Protein AF-A0A0B8PHN2-F1 (afdb_monomer_lite)

Radius of gyration: 17.84 Å; chains: 1; bounding box: 40×44×43 Å

Foldseek 3Di:
DVLLVVLLVLLLVLLQLLLLLCLVCQLPAPLLLQQLLLQQCCVDDVQLSVLSNQLSSLLSVLRNQFGSLLSLLLLLVQLLCVLCPDPLHDPVLVCVLVVLLVVLLVVVQVCVVVVVHGGHNVSSVSNNVSSVSNSVSVVPDDADPDTPVVSLVSLVVCVVVVNPSSSSSSVSSNSSVVSLSVCVVVVHPCNSVSSLSSSVSSSVSLVPDPSNPDNDPSSVVSSVVSSVSSVVSSVVSVVVVVVVD

Sequence (245 aa):
MVFSAIQFFVTTLLAIVCAQSIEVTQGNVPVLALAIPALWIYSRSRASGIFLLAGLCLYGFTLPYQATALSVSMWILFPLLMVAFSRRSNASVRLCVFGFFLFMQSGIIYSQYVGVLQGEAVYTMLQIVSIAMIWLAAVSWKTSSKHGWWALFLTIPLFAADMAHAALISLTIVAIMASLEHMVQARSKWLKLQCWTLPTAAFASLVALPSGGKVQSIVLLVWLLILASIWMTDYILRVNEEIGE

Structure (mmCIF, N/CA/C/O backbone):
data_AF-A0A0B8PHN2-F1
#
_entry.id   AF-A0A0B8PHN2-F1
#
loop_
_atom_site.group_PDB
_atom_site.id
_atom_site.type_symbol
_atom_site.label_atom_id
_atom_site.label_alt_id
_atom_site.label_comp_id
_atom_site.label_asym_id
_atom_site.label_entity_id
_atom_site.label_seq_id
_atom_site.pdbx_PDB_ins_code
_atom_site.Cartn_x
_atom_site.Cartn_y
_atom_site.Cartn_z
_atom_site.occupancy
_atom_site.B_iso_or_equiv
_atom_site.auth_seq_id
_atom_site.auth_comp_id
_atom_site.auth_asym_id
_atom_site.auth_atom_id
_atom_site.pdbx_PDB_model_num
ATOM 1 N N . MET A 1 1 ? -1.781 -13.059 -23.660 1.00 69.50 1 MET A N 1
ATOM 2 C CA . MET A 1 1 ? -2.299 -11.700 -23.361 1.00 69.50 1 MET A CA 1
ATOM 3 C C . MET A 1 1 ? -3.640 -11.739 -22.630 1.00 69.50 1 MET A C 1
ATOM 5 O O . MET A 1 1 ? -3.729 -11.114 -21.585 1.00 69.50 1 MET A O 1
ATOM 9 N N . VAL A 1 2 ? -4.632 -12.511 -23.101 1.00 82.19 2 VAL A N 1
ATOM 10 C CA . VAL A 1 2 ? -5.954 -12.655 -22.444 1.00 82.19 2 VAL A CA 1
ATOM 11 C C . VAL A 1 2 ? -5.846 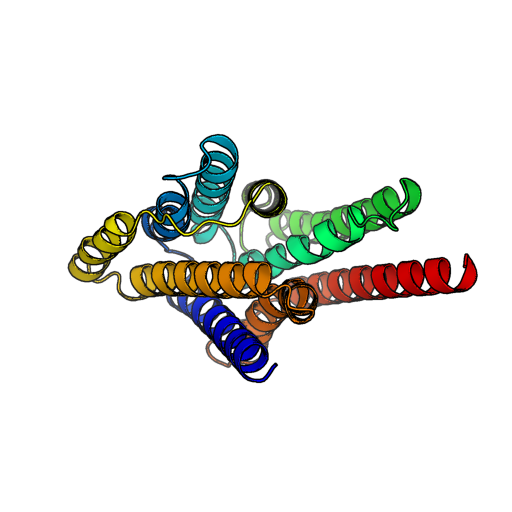-13.094 -20.977 1.00 82.19 2 VAL A C 1
ATOM 13 O O . VAL A 1 2 ? -6.435 -12.466 -20.108 1.00 82.19 2 VAL A O 1
ATOM 16 N N . PHE A 1 3 ? -5.020 -14.101 -20.676 1.00 84.38 3 PHE A N 1
ATOM 17 C CA . PHE A 1 3 ? -4.845 -14.592 -19.304 1.00 84.38 3 PHE A CA 1
ATOM 18 C C . PHE A 1 3 ? -4.342 -13.514 -18.326 1.00 84.38 3 PHE A C 1
ATOM 20 O O . PHE A 1 3 ? -4.902 -13.344 -17.250 1.00 84.38 3 PHE A O 1
ATOM 27 N N . SER A 1 4 ? -3.339 -12.720 -18.717 1.00 82.69 4 SER A N 1
ATOM 28 C CA . SER A 1 4 ? -2.836 -11.621 -17.880 1.00 82.69 4 SER A CA 1
ATOM 29 C C . SER A 1 4 ? -3.847 -10.487 -17.710 1.00 82.69 4 SER A C 1
ATOM 31 O O . SER A 1 4 ? -3.847 -9.843 -16.667 1.00 82.69 4 SER A O 1
ATOM 33 N N . ALA A 1 5 ? -4.710 -10.247 -18.703 1.00 85.56 5 ALA A N 1
ATOM 34 C CA . ALA A 1 5 ? -5.801 -9.285 -18.575 1.00 85.56 5 ALA A CA 1
ATOM 35 C C . ALA A 1 5 ? -6.858 -9.779 -17.574 1.00 85.56 5 ALA A C 1
ATOM 37 O O . ALA A 1 5 ? -7.272 -9.024 -16.702 1.00 85.56 5 ALA A O 1
ATOM 38 N N . ILE A 1 6 ? -7.229 -11.063 -17.625 1.00 88.31 6 ILE A N 1
ATOM 39 C CA . ILE A 1 6 ? -8.130 -11.672 -16.634 1.00 88.31 6 ILE A CA 1
ATOM 40 C C . ILE A 1 6 ? -7.528 -11.556 -15.229 1.00 88.31 6 ILE A C 1
ATOM 42 O O . ILE A 1 6 ? -8.206 -11.094 -14.318 1.00 88.31 6 ILE A O 1
ATOM 46 N N . GLN A 1 7 ? -6.246 -11.894 -15.054 1.00 88.12 7 GLN A N 1
ATOM 47 C CA . GLN A 1 7 ? -5.553 -11.734 -13.768 1.00 88.12 7 GLN A CA 1
ATOM 48 C C . GLN A 1 7 ? -5.572 -10.281 -13.279 1.00 88.12 7 GLN A C 1
ATOM 50 O O . GLN A 1 7 ? -5.841 -10.026 -12.106 1.00 88.12 7 GLN A O 1
ATOM 55 N N . PHE A 1 8 ? -5.351 -9.318 -14.173 1.00 89.25 8 PHE A N 1
ATOM 56 C CA . PHE A 1 8 ? -5.444 -7.899 -13.849 1.00 89.25 8 PHE A CA 1
ATOM 57 C C . PHE A 1 8 ? -6.837 -7.523 -13.306 1.00 89.25 8 PHE A C 1
ATOM 59 O O . PHE A 1 8 ? -6.936 -6.936 -12.225 1.00 89.25 8 PHE A O 1
ATOM 66 N N . PHE A 1 9 ? -7.918 -7.924 -13.982 1.00 91.38 9 PHE A N 1
ATOM 67 C CA . PHE A 1 9 ? -9.284 -7.662 -13.508 1.00 91.38 9 PHE A CA 1
ATOM 68 C C . PHE A 1 9 ? -9.592 -8.369 -12.187 1.00 91.38 9 PHE A C 1
ATOM 70 O O . PHE A 1 9 ? -10.119 -7.745 -11.269 1.00 91.38 9 PHE A O 1
ATOM 77 N N . VAL A 1 10 ? -9.208 -9.642 -12.058 1.00 92.19 10 VAL A N 1
ATOM 78 C CA . VAL A 1 10 ? -9.428 -10.437 -10.842 1.00 92.19 10 VAL A CA 1
ATOM 79 C C . VAL A 1 10 ? -8.724 -9.807 -9.646 1.00 92.19 10 VAL A C 1
ATOM 81 O O . V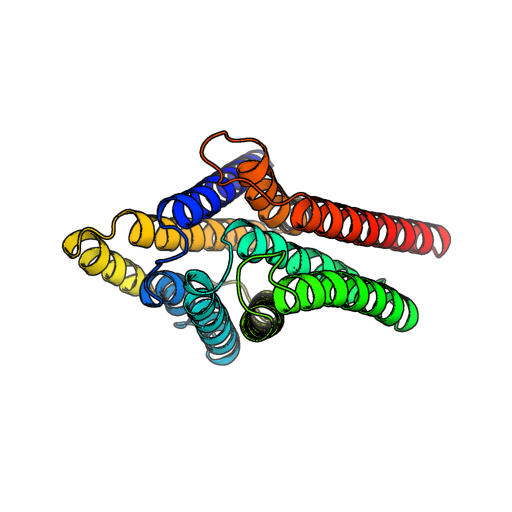AL A 1 10 ? -9.349 -9.606 -8.613 1.00 92.19 10 VAL A O 1
ATOM 84 N N . THR A 1 11 ? -7.451 -9.430 -9.766 1.00 93.06 11 THR A N 1
ATOM 85 C CA . THR A 1 11 ? -6.745 -8.771 -8.651 1.00 93.06 11 THR A CA 1
ATOM 86 C C . THR A 1 11 ? -7.327 -7.412 -8.289 1.00 93.06 11 THR A C 1
ATOM 88 O O . THR A 1 11 ? -7.362 -7.077 -7.111 1.00 93.06 11 THR A O 1
ATOM 91 N N . THR A 1 12 ? -7.808 -6.648 -9.271 1.00 93.00 12 THR A N 1
ATOM 92 C CA . THR A 1 12 ? -8.463 -5.360 -9.020 1.00 93.00 12 THR A CA 1
ATOM 93 C C . THR A 1 12 ? -9.762 -5.578 -8.244 1.00 93.00 12 THR A C 1
ATOM 95 O O . THR A 1 12 ? -10.002 -4.904 -7.246 1.00 93.00 12 THR A O 1
ATOM 98 N N . LEU A 1 13 ? -10.557 -6.581 -8.629 1.00 94.38 13 LEU A N 1
ATOM 99 C CA . LEU A 1 13 ? -11.759 -6.978 -7.897 1.00 94.38 13 LEU A CA 1
ATOM 100 C C . LEU A 1 13 ? -11.429 -7.461 -6.477 1.00 94.38 13 LEU A C 1
ATOM 102 O O . LEU A 1 13 ? -12.080 -7.047 -5.525 1.00 94.38 13 LEU A O 1
ATOM 106 N N . LEU A 1 14 ? -10.392 -8.288 -6.315 1.00 94.69 14 LEU A N 1
ATOM 107 C CA . LEU A 1 14 ? -9.936 -8.753 -5.001 1.00 94.69 14 LEU A CA 1
ATOM 108 C C . LEU A 1 14 ? -9.477 -7.592 -4.109 1.00 94.69 14 LEU A C 1
ATOM 110 O O . LEU A 1 14 ? -9.718 -7.626 -2.907 1.00 94.69 14 LEU A O 1
ATOM 114 N N . ALA A 1 15 ? -8.857 -6.557 -4.680 1.00 94.38 15 ALA A N 1
ATOM 115 C CA . ALA A 1 15 ? -8.444 -5.358 -3.952 1.00 94.38 15 ALA A CA 1
ATOM 116 C C . ALA A 1 15 ? -9.645 -4.569 -3.425 1.00 94.38 15 ALA A C 1
ATOM 118 O O . ALA A 1 15 ? -9.649 -4.143 -2.271 1.00 94.38 15 ALA A O 1
ATOM 119 N N . ILE A 1 16 ? -10.677 -4.427 -4.261 1.00 94.12 16 ILE A N 1
ATOM 120 C CA . ILE A 1 16 ? -11.955 -3.819 -3.884 1.00 94.12 16 ILE A CA 1
ATOM 121 C C . ILE A 1 16 ? -12.590 -4.626 -2.749 1.00 94.12 16 ILE A C 1
ATOM 123 O O . ILE A 1 16 ? -12.904 -4.071 -1.702 1.00 94.12 16 ILE A O 1
ATOM 127 N N . VAL A 1 17 ? -12.710 -5.945 -2.911 1.00 93.81 17 VAL A N 1
ATOM 128 C CA . VAL A 1 17 ? -13.281 -6.837 -1.890 1.00 93.81 17 VAL A CA 1
ATOM 129 C C . VAL A 1 17 ? -12.494 -6.768 -0.577 1.00 93.81 17 VAL A C 1
ATOM 131 O O . VAL A 1 17 ? -13.100 -6.729 0.493 1.00 93.81 17 VAL A O 1
ATOM 134 N N . CYS A 1 18 ? -11.162 -6.702 -0.638 1.00 92.94 18 CYS A N 1
ATOM 135 C CA . CYS A 1 18 ? -10.304 -6.547 0.536 1.00 92.94 18 CYS A CA 1
ATOM 136 C C . CYS A 1 18 ? -10.580 -5.224 1.267 1.00 92.94 18 CYS A C 1
ATOM 138 O O . CYS A 1 18 ? -10.845 -5.239 2.468 1.00 92.94 18 CYS A O 1
ATOM 140 N N . ALA A 1 19 ? -10.612 -4.098 0.547 1.00 92.44 19 ALA A N 1
ATOM 141 C CA . ALA A 1 19 ? -10.905 -2.787 1.130 1.00 92.44 19 ALA A CA 1
ATOM 142 C C . ALA A 1 19 ? -12.296 -2.738 1.778 1.00 92.44 19 ALA A C 1
ATOM 144 O O . ALA A 1 19 ? -12.430 -2.296 2.917 1.00 92.44 19 ALA A O 1
ATOM 145 N N . GLN A 1 20 ? -13.316 -3.261 1.092 1.00 91.56 20 GLN A N 1
ATOM 146 C CA . GLN A 1 20 ? -14.678 -3.339 1.627 1.00 91.56 20 GLN A CA 1
ATOM 147 C C . GLN A 1 20 ? -14.758 -4.251 2.856 1.00 91.56 20 GLN A C 1
ATOM 149 O O . GLN A 1 20 ? -15.478 -3.959 3.802 1.00 91.56 20 GLN A O 1
ATOM 154 N N . SER A 1 21 ? -13.992 -5.340 2.885 1.00 90.50 21 SER A N 1
ATOM 155 C CA . SER A 1 21 ? -13.977 -6.240 4.043 1.00 90.50 21 SER A CA 1
ATOM 156 C C . SER A 1 21 ? -13.323 -5.591 5.260 1.00 90.50 21 SER A C 1
ATOM 158 O O . SER A 1 21 ? -13.830 -5.745 6.367 1.00 90.50 21 SER A O 1
ATOM 160 N N . ILE A 1 22 ? -12.249 -4.816 5.062 1.00 90.69 22 ILE A N 1
ATOM 161 C CA . ILE A 1 22 ? -11.629 -4.017 6.131 1.00 90.69 22 ILE A CA 1
ATOM 162 C C . ILE A 1 22 ? -12.633 -2.990 6.674 1.00 90.69 22 ILE A C 1
ATOM 164 O O . ILE A 1 22 ? -12.764 -2.857 7.892 1.00 90.69 22 ILE A O 1
ATOM 168 N N . GLU A 1 23 ? -13.378 -2.323 5.789 1.00 89.75 23 GLU A N 1
ATOM 169 C CA . GLU A 1 23 ? -14.424 -1.364 6.160 1.00 89.75 23 GLU A CA 1
ATOM 170 C C . GLU A 1 23 ? -15.552 -2.000 6.976 1.00 89.75 23 GLU A C 1
ATOM 172 O O . GLU A 1 23 ? -15.920 -1.485 8.030 1.00 89.75 23 GLU A O 1
ATOM 177 N N . VAL A 1 24 ? -16.073 -3.147 6.534 1.00 88.81 24 VAL A N 1
ATOM 178 C CA . VAL A 1 24 ? -17.138 -3.869 7.249 1.00 88.81 24 VAL A CA 1
ATOM 179 C C . VAL A 1 24 ? -16.679 -4.267 8.653 1.00 88.81 24 VAL A C 1
ATOM 181 O O . VAL A 1 24 ? -17.453 -4.181 9.602 1.00 88.81 24 VAL A O 1
ATOM 184 N N . THR A 1 25 ? -15.405 -4.635 8.811 1.00 86.94 25 THR A N 1
ATOM 185 C CA . THR A 1 25 ? -14.814 -4.917 10.131 1.00 86.94 25 THR A CA 1
ATOM 186 C C . THR A 1 25 ? -14.416 -3.671 10.926 1.00 86.94 25 THR A C 1
ATOM 188 O O . THR A 1 25 ? -13.930 -3.814 12.045 1.00 86.94 25 THR A O 1
ATOM 191 N N . GLN A 1 26 ? -14.578 -2.462 10.372 1.00 84.38 26 GLN A N 1
ATOM 192 C CA . GLN A 1 26 ? -14.135 -1.192 10.967 1.00 84.38 26 GLN A CA 1
ATOM 193 C C . GLN A 1 26 ? -12.665 -1.236 11.424 1.00 84.38 26 GLN A C 1
ATOM 195 O O . GLN A 1 26 ? -12.306 -0.749 12.492 1.00 84.38 26 GLN A O 1
ATOM 200 N N . GLY A 1 27 ? -11.806 -1.898 10.641 1.00 79.75 27 GLY A N 1
ATOM 201 C CA . GLY A 1 27 ? -10.388 -2.068 10.970 1.00 79.75 27 GLY A CA 1
ATOM 202 C C . GLY A 1 27 ? -10.089 -3.075 12.089 1.00 79.75 27 GLY A C 1
ATOM 203 O O . GLY A 1 27 ? -8.915 -3.335 12.352 1.00 79.75 27 GLY A O 1
ATOM 204 N N . ASN A 1 28 ? -11.096 -3.703 12.710 1.00 85.75 28 ASN A N 1
ATOM 205 C CA . ASN A 1 28 ? -10.911 -4.749 13.719 1.00 85.75 28 ASN A CA 1
ATOM 206 C C . ASN A 1 28 ? -10.556 -6.097 13.071 1.00 85.75 28 ASN A C 1
ATOM 208 O O . ASN A 1 28 ? -11.318 -7.066 13.083 1.00 85.75 28 ASN A O 1
ATOM 212 N N . VAL A 1 29 ? -9.381 -6.131 12.452 1.00 87.12 29 VAL A N 1
ATOM 213 C CA . VAL A 1 29 ? -8.838 -7.303 11.777 1.00 87.12 29 VAL A CA 1
ATOM 214 C C . VAL A 1 29 ? -7.739 -7.888 12.663 1.00 87.12 29 VAL A C 1
ATOM 216 O O . VAL A 1 29 ? -6.782 -7.185 12.993 1.00 87.12 29 VAL A O 1
ATOM 219 N N . PRO A 1 30 ? -7.818 -9.174 13.043 1.00 88.44 30 PRO A N 1
ATOM 220 C CA . PRO A 1 30 ? -6.781 -9.801 13.839 1.00 88.44 30 PRO A CA 1
ATOM 221 C C . PRO A 1 30 ? -5.470 -9.773 13.055 1.00 88.44 30 PRO A C 1
ATOM 223 O O . PRO A 1 30 ? -5.426 -10.157 11.885 1.00 88.44 30 PRO A O 1
ATOM 226 N N . VAL A 1 31 ? -4.381 -9.381 13.718 1.00 90.06 31 VAL A N 1
ATOM 227 C CA . VAL A 1 31 ? -3.039 -9.290 13.110 1.00 90.06 31 VAL A CA 1
ATOM 228 C C . VAL A 1 31 ? -2.644 -10.601 12.415 1.00 90.06 31 VAL A C 1
ATOM 230 O O . VAL A 1 31 ? -1.999 -10.587 11.368 1.00 90.06 31 VAL A O 1
ATOM 233 N N . LEU A 1 32 ? -3.115 -11.740 12.939 1.00 86.62 32 LEU A N 1
ATOM 234 C CA . LEU A 1 32 ? -2.937 -13.060 12.337 1.00 86.62 32 LEU A CA 1
ATOM 235 C C . LEU A 1 32 ? -3.413 -13.128 10.875 1.00 86.62 32 LEU A C 1
ATOM 237 O O . LEU A 1 32 ? -2.727 -13.720 10.046 1.00 86.62 32 LEU A O 1
ATOM 241 N N . ALA A 1 33 ? -4.542 -12.501 10.532 1.00 89.56 33 ALA A N 1
ATOM 242 C CA . ALA A 1 33 ? -5.078 -12.523 9.170 1.00 89.56 33 ALA A CA 1
ATOM 243 C C . ALA A 1 33 ? -4.120 -11.876 8.157 1.00 89.56 33 ALA A C 1
ATOM 245 O O . ALA A 1 33 ? -3.981 -12.368 7.035 1.00 89.56 33 ALA A O 1
ATOM 246 N N . LEU A 1 34 ? -3.413 -10.824 8.576 1.00 90.19 34 LEU A N 1
ATOM 247 C CA . LEU A 1 34 ? -2.406 -10.123 7.776 1.00 90.19 34 LEU A CA 1
ATOM 248 C C . LEU A 1 34 ? -1.021 -10.787 7.848 1.00 90.19 34 LEU A C 1
ATOM 250 O O . LEU A 1 34 ? -0.211 -10.614 6.939 1.00 90.19 34 LEU A O 1
ATOM 254 N N . ALA A 1 35 ? -0.763 -11.611 8.866 1.00 90.31 35 ALA A N 1
ATOM 255 C CA . ALA A 1 35 ? 0.448 -12.423 8.952 1.00 90.31 35 ALA A CA 1
ATOM 256 C C . ALA A 1 35 ? 0.442 -13.604 7.963 1.00 90.31 35 ALA A C 1
ATOM 258 O O . ALA A 1 35 ? 1.493 -13.968 7.437 1.00 90.31 35 ALA A O 1
ATOM 259 N N . ILE A 1 36 ? -0.722 -14.196 7.676 1.00 90.62 36 ILE A N 1
ATOM 260 C CA . ILE A 1 36 ? -0.853 -15.364 6.783 1.00 90.62 36 ILE A CA 1
ATOM 261 C C . ILE A 1 36 ? -0.252 -15.119 5.384 1.00 90.62 36 ILE A C 1
ATOM 263 O O . ILE A 1 36 ? 0.557 -15.950 4.960 1.00 90.62 36 ILE A O 1
ATOM 267 N N . PRO A 1 37 ? -0.542 -14.006 4.673 1.00 88.19 37 PRO A N 1
ATOM 268 C CA . PRO A 1 37 ? 0.103 -13.729 3.392 1.00 88.19 37 PRO A CA 1
ATOM 269 C C . PRO A 1 37 ? 1.627 -13.6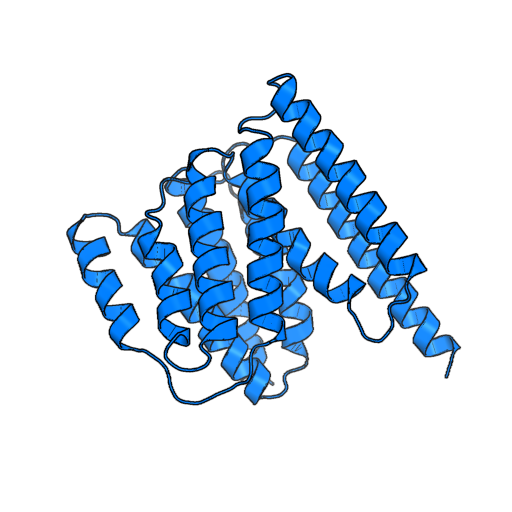61 3.477 1.00 88.19 37 PRO A C 1
ATOM 271 O O . PRO A 1 37 ? 2.316 -14.162 2.590 1.00 88.19 37 PRO A O 1
ATOM 274 N N . ALA A 1 38 ? 2.168 -13.096 4.558 1.00 87.44 38 ALA A N 1
ATOM 275 C CA . ALA A 1 38 ? 3.608 -13.064 4.771 1.00 87.44 38 ALA A CA 1
ATOM 276 C C . ALA A 1 38 ? 4.185 -14.462 5.036 1.00 87.44 38 ALA A C 1
ATOM 278 O O . ALA A 1 38 ? 5.215 -14.819 4.464 1.00 87.44 38 ALA A O 1
ATOM 279 N N . LEU A 1 39 ? 3.508 -15.280 5.850 1.00 87.69 39 LEU A N 1
ATOM 280 C CA . LEU A 1 39 ? 3.908 -16.660 6.149 1.00 87.69 39 LEU A CA 1
ATOM 281 C C . LEU A 1 39 ? 3.873 -17.562 4.911 1.00 87.69 39 LEU A C 1
ATOM 283 O O . LEU A 1 39 ? 4.754 -18.405 4.743 1.00 87.69 39 LEU A O 1
ATOM 287 N N . TRP A 1 40 ? 2.920 -17.337 4.005 1.00 88.19 40 TRP A N 1
ATOM 288 C CA . TRP A 1 40 ? 2.832 -18.054 2.731 1.00 88.19 40 TRP A CA 1
ATOM 289 C C . TRP A 1 40 ? 4.104 -17.886 1.874 1.00 88.19 40 TRP A C 1
ATOM 291 O O . TRP A 1 40 ? 4.527 -18.824 1.191 1.00 88.19 40 TRP A O 1
ATOM 301 N N . ILE A 1 41 ? 4.781 -16.735 1.980 1.00 81.69 41 ILE A N 1
ATOM 302 C CA . ILE A 1 41 ? 6.047 -16.428 1.279 1.00 81.69 41 ILE A CA 1
ATOM 303 C C . ILE A 1 41 ? 7.279 -16.728 2.124 1.00 81.69 41 ILE A C 1
ATOM 305 O O . ILE A 1 41 ? 8.365 -16.975 1.588 1.00 81.69 41 ILE A O 1
ATOM 309 N N . TYR A 1 42 ? 7.129 -16.694 3.449 1.00 74.75 42 TYR A N 1
ATOM 310 C CA . TYR A 1 42 ? 8.221 -16.809 4.412 1.00 74.75 42 TYR A CA 1
ATOM 311 C C . TYR A 1 42 ? 9.102 -18.041 4.174 1.00 74.75 42 TYR A C 1
ATOM 313 O O . TYR A 1 42 ? 10.313 -17.967 4.372 1.00 74.75 42 TYR A O 1
ATOM 321 N N . SER A 1 43 ? 8.533 -19.134 3.649 1.00 62.97 43 SER A N 1
ATOM 322 C CA . SER A 1 43 ? 9.243 -20.381 3.314 1.00 62.97 43 SER A CA 1
ATOM 323 C C . SER A 1 43 ? 10.441 -20.221 2.360 1.00 62.97 43 SER A C 1
ATOM 325 O O . SER A 1 43 ? 11.140 -21.199 2.091 1.00 62.97 43 SER A O 1
ATOM 327 N N . ARG A 1 44 ? 10.670 -19.032 1.797 1.00 68.00 44 ARG A N 1
ATOM 328 C CA . ARG A 1 44 ? 11.599 -18.826 0.691 1.00 68.00 44 ARG A CA 1
ATOM 329 C C . ARG A 1 44 ? 12.748 -17.860 0.968 1.00 68.00 44 ARG A C 1
ATOM 331 O O . ARG A 1 44 ? 13.896 -18.178 0.672 1.00 68.00 44 ARG A O 1
ATOM 338 N N . SER A 1 45 ? 12.444 -16.641 1.406 1.00 65.25 45 SER A N 1
ATOM 339 C CA . SER A 1 45 ? 13.421 -15.554 1.521 1.00 65.25 45 SER A CA 1
ATOM 340 C C . SER A 1 45 ? 13.312 -14.949 2.902 1.00 65.25 45 SER A C 1
ATOM 342 O O . SER A 1 45 ? 12.429 -14.130 3.150 1.00 65.25 45 SER A O 1
ATOM 344 N N . ARG A 1 46 ? 14.233 -15.346 3.784 1.00 72.12 46 ARG A N 1
ATOM 345 C CA . ARG A 1 46 ? 14.215 -14.955 5.195 1.00 72.12 46 ARG A CA 1
ATOM 346 C C . ARG A 1 46 ? 14.12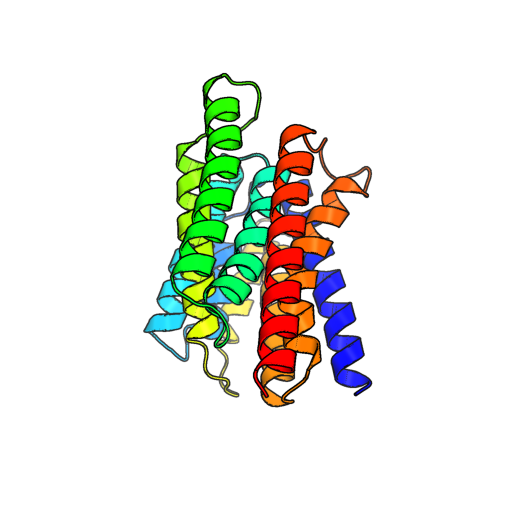5 -13.435 5.355 1.00 72.12 46 ARG A C 1
ATOM 348 O O . ARG A 1 46 ? 13.309 -12.974 6.128 1.00 72.12 46 ARG A O 1
ATOM 355 N N . ALA A 1 47 ? 14.869 -12.658 4.563 1.00 80.69 47 ALA A N 1
ATOM 356 C CA . ALA A 1 47 ? 14.844 -11.195 4.648 1.00 80.69 47 ALA A CA 1
ATOM 357 C C . ALA A 1 47 ? 13.523 -10.576 4.139 1.00 80.69 47 ALA A C 1
ATOM 359 O O . ALA A 1 47 ? 12.803 -9.971 4.923 1.00 80.69 47 ALA A O 1
ATOM 360 N N . SER A 1 48 ? 13.173 -10.752 2.855 1.00 83.50 48 SER A N 1
ATOM 361 C CA . SER A 1 48 ? 11.921 -10.210 2.273 1.00 83.50 48 SER A CA 1
ATOM 362 C C . SER A 1 48 ? 10.663 -10.693 3.016 1.00 83.50 48 SER A C 1
ATOM 364 O O . SER A 1 48 ? 9.776 -9.896 3.302 1.00 83.50 48 SER A O 1
ATOM 366 N N . GLY A 1 49 ? 10.620 -11.965 3.429 1.00 84.56 49 GLY A N 1
ATOM 367 C CA . GLY A 1 49 ? 9.528 -12.511 4.234 1.00 84.56 49 GLY A CA 1
ATOM 368 C C . GLY A 1 49 ? 9.422 -11.867 5.619 1.00 84.56 49 GLY A C 1
ATOM 369 O O . GLY A 1 49 ? 8.311 -11.597 6.061 1.00 84.56 49 GLY A O 1
ATOM 370 N N . ILE A 1 50 ? 10.547 -11.564 6.284 1.00 88.06 50 ILE A N 1
ATOM 371 C CA . ILE A 1 50 ? 10.548 -10.825 7.559 1.00 88.06 50 ILE A CA 1
ATOM 372 C C . ILE A 1 50 ? 10.070 -9.388 7.354 1.00 88.06 50 ILE A C 1
ATOM 374 O O . ILE A 1 50 ? 9.230 -8.936 8.123 1.00 88.06 50 ILE A O 1
ATOM 378 N N . PHE A 1 51 ? 10.550 -8.679 6.327 1.00 91.69 51 PHE A N 1
ATOM 379 C CA . PHE A 1 51 ? 10.091 -7.313 6.047 1.00 91.69 51 PHE A CA 1
ATOM 380 C C . PHE A 1 51 ? 8.597 -7.268 5.730 1.00 91.69 51 PHE A C 1
ATOM 382 O O . PHE A 1 51 ? 7.898 -6.383 6.217 1.00 91.69 51 PHE A O 1
ATOM 389 N N . LEU A 1 52 ? 8.092 -8.241 4.968 1.00 91.69 52 LEU A N 1
ATOM 390 C CA . LEU A 1 52 ? 6.670 -8.336 4.666 1.00 91.69 52 LEU A CA 1
ATOM 391 C C . LEU A 1 52 ? 5.847 -8.678 5.909 1.00 91.69 52 LEU A C 1
ATOM 393 O O . LEU A 1 52 ? 4.805 -8.069 6.121 1.00 91.69 52 LEU A O 1
ATOM 397 N N . LEU A 1 53 ? 6.314 -9.622 6.732 1.00 92.88 53 LEU A N 1
ATOM 398 C CA . LEU A 1 53 ? 5.649 -9.999 7.979 1.00 92.88 53 LEU A CA 1
ATOM 399 C C . LEU A 1 53 ? 5.609 -8.818 8.948 1.00 92.88 53 LEU A C 1
ATOM 401 O O . LEU A 1 53 ? 4.541 -8.470 9.433 1.00 92.88 53 LEU A O 1
ATOM 405 N N . ALA A 1 54 ? 6.748 -8.169 9.187 1.00 94.19 54 ALA A N 1
ATOM 406 C CA . ALA A 1 54 ? 6.834 -6.989 10.038 1.00 94.19 54 ALA A CA 1
ATOM 407 C C . ALA A 1 54 ? 5.958 -5.849 9.499 1.00 94.19 54 ALA A C 1
ATOM 409 O O . ALA A 1 54 ? 5.206 -5.248 10.259 1.00 94.19 54 ALA A O 1
ATOM 410 N N . GLY A 1 55 ? 6.002 -5.600 8.187 1.00 94.94 55 GLY A N 1
ATOM 411 C CA . GLY A 1 55 ? 5.170 -4.617 7.499 1.00 94.94 55 GLY A CA 1
ATOM 412 C C . GLY A 1 55 ? 3.678 -4.872 7.680 1.00 94.94 55 GLY A C 1
ATOM 413 O O . GLY A 1 55 ? 2.982 -4.016 8.220 1.00 94.94 55 GLY A O 1
ATOM 414 N N . LEU A 1 56 ? 3.189 -6.049 7.287 1.00 94.75 56 LEU A N 1
ATOM 415 C CA . LEU A 1 56 ? 1.768 -6.400 7.363 1.00 94.75 56 LEU A CA 1
ATOM 416 C C . LEU A 1 56 ? 1.262 -6.516 8.804 1.00 94.75 56 LEU A C 1
ATOM 418 O O . LEU A 1 56 ? 0.145 -6.086 9.080 1.00 94.75 56 LEU A O 1
ATOM 422 N N . CYS A 1 57 ? 2.072 -7.033 9.731 1.00 94.25 57 CYS A N 1
ATOM 423 C CA . CYS A 1 57 ? 1.701 -7.072 11.143 1.00 94.25 57 CYS A CA 1
ATOM 424 C C . CYS A 1 57 ? 1.625 -5.667 11.744 1.00 94.25 57 CYS A C 1
ATOM 426 O O . CYS A 1 57 ? 0.669 -5.369 12.456 1.00 94.25 57 CYS A O 1
ATOM 428 N N . LEU A 1 58 ? 2.590 -4.793 11.432 1.00 95.56 58 LEU A N 1
ATOM 429 C CA . LEU A 1 58 ? 2.558 -3.402 11.881 1.00 95.56 58 LEU A CA 1
ATOM 430 C C . LEU A 1 58 ? 1.358 -2.662 11.282 1.00 95.56 58 LEU A C 1
ATOM 432 O O . LEU A 1 58 ? 0.668 -1.950 12.002 1.00 95.56 58 LEU A O 1
ATOM 436 N N . TYR A 1 59 ? 1.061 -2.880 9.997 1.00 95.19 59 TYR A N 1
ATOM 437 C CA . TYR A 1 59 ? -0.136 -2.330 9.360 1.00 95.19 59 TYR A CA 1
ATOM 438 C C . TYR A 1 59 ? -1.399 -2.802 10.084 1.00 95.19 59 TYR A C 1
ATOM 440 O O . TYR A 1 59 ? -2.213 -1.988 10.510 1.00 95.19 59 TYR A O 1
ATOM 448 N N . GLY A 1 60 ? -1.523 -4.114 10.303 1.00 93.38 60 GLY A N 1
ATOM 449 C CA . GLY A 1 60 ? -2.658 -4.717 10.995 1.00 93.38 60 GLY A CA 1
ATOM 450 C C . GLY A 1 60 ? -2.857 -4.193 12.407 1.00 93.38 60 GLY A C 1
ATOM 451 O O . GLY A 1 60 ? -3.984 -3.927 12.802 1.00 93.38 60 GLY A O 1
ATOM 452 N N . PHE A 1 61 ? -1.767 -3.972 13.138 1.00 94.06 61 PHE A N 1
ATOM 453 C CA . PHE A 1 61 ? -1.814 -3.382 14.471 1.00 94.06 61 PHE A CA 1
ATOM 454 C C . PHE A 1 61 ? -2.355 -1.945 14.463 1.00 94.06 61 PHE A C 1
ATOM 456 O O . PHE A 1 61 ? -3.028 -1.545 15.403 1.00 94.06 61 PHE A O 1
ATOM 463 N N . THR A 1 62 ? -2.093 -1.170 13.408 1.00 94.69 62 THR A N 1
ATOM 464 C CA . THR A 1 62 ? -2.569 0.222 13.307 1.00 94.69 62 THR A CA 1
ATOM 465 C C . THR A 1 62 ? -4.031 0.350 12.872 1.00 94.69 62 THR A C 1
ATOM 467 O O . THR A 1 62 ? -4.631 1.392 13.124 1.00 94.69 62 THR A O 1
ATOM 470 N N . LEU A 1 63 ? -4.609 -0.676 12.230 1.00 92.44 63 LEU A N 1
ATOM 471 C CA . LEU A 1 63 ? -5.957 -0.612 11.645 1.00 92.44 63 LEU A CA 1
ATOM 472 C C . LEU A 1 63 ? -7.066 -0.245 12.650 1.00 92.44 63 LEU A C 1
ATOM 474 O O . LEU A 1 63 ? -7.881 0.604 12.298 1.00 92.44 63 LEU A O 1
ATOM 478 N N . PRO A 1 64 ? -7.108 -0.787 13.886 1.00 91.81 64 PRO A N 1
ATOM 479 C CA . PRO A 1 64 ? -8.160 -0.445 14.848 1.00 91.81 64 PRO A CA 1
ATOM 480 C C . PRO A 1 64 ? -8.090 0.998 15.367 1.00 91.81 64 PRO A C 1
ATOM 482 O O . PRO A 1 64 ? -9.058 1.497 15.933 1.00 91.81 64 PRO A O 1
ATOM 485 N N . TYR A 1 65 ? -6.943 1.666 15.210 1.00 91.94 65 TYR A N 1
ATOM 486 C CA . TYR A 1 65 ? -6.688 3.002 15.757 1.00 91.94 65 TYR A CA 1
ATOM 487 C C . TYR A 1 65 ? -6.788 4.118 14.713 1.00 91.94 65 TYR A C 1
ATOM 489 O O . TYR A 1 65 ? -6.459 5.275 14.991 1.00 91.94 65 TYR A O 1
ATOM 497 N N . GLN A 1 66 ? -7.196 3.786 13.491 1.00 91.44 66 GLN A N 1
ATOM 498 C CA . GLN A 1 66 ? -7.298 4.721 12.382 1.00 91.44 66 GLN A CA 1
ATOM 499 C C . GLN A 1 66 ? -8.625 4.566 11.661 1.00 91.44 66 GLN A C 1
ATOM 501 O O . GLN A 1 66 ? -9.184 3.477 11.579 1.00 91.44 66 GLN A O 1
ATOM 506 N N . ALA A 1 67 ? -9.090 5.653 11.044 1.00 91.06 67 ALA A N 1
ATOM 507 C CA . ALA A 1 67 ? -10.153 5.536 10.063 1.00 91.06 67 ALA A CA 1
ATOM 508 C C . ALA A 1 67 ? -9.697 4.600 8.928 1.00 91.06 67 ALA A C 1
ATOM 510 O O . ALA A 1 67 ? -8.622 4.767 8.341 1.00 91.06 67 ALA A O 1
ATOM 511 N N . THR A 1 68 ? -10.534 3.629 8.600 1.00 91.00 68 THR A N 1
ATOM 512 C CA . THR A 1 68 ? -10.351 2.659 7.510 1.00 91.00 68 THR A CA 1
ATOM 513 C C . THR A 1 68 ? -10.039 3.343 6.180 1.00 91.00 68 THR A C 1
ATOM 515 O O . THR A 1 68 ? -9.062 2.995 5.518 1.00 91.00 68 THR A O 1
ATOM 518 N N . ALA A 1 69 ? -10.794 4.388 5.828 1.00 91.88 69 ALA A N 1
ATOM 519 C CA . ALA A 1 69 ? -10.561 5.188 4.628 1.00 91.88 69 ALA A CA 1
ATOM 520 C C . ALA A 1 69 ? -9.160 5.820 4.612 1.00 91.88 69 ALA A C 1
ATOM 522 O O . ALA A 1 69 ? -8.482 5.786 3.585 1.00 91.88 69 ALA A O 1
ATOM 523 N N . LEU A 1 70 ? -8.692 6.343 5.753 1.00 93.50 70 LEU A N 1
ATOM 524 C CA . LEU A 1 70 ? -7.338 6.882 5.879 1.00 93.50 70 LEU A CA 1
ATOM 525 C C . LEU A 1 70 ? -6.304 5.772 5.664 1.00 93.50 70 LEU A C 1
ATOM 527 O O . LEU A 1 70 ? -5.421 5.917 4.821 1.00 93.50 70 LEU A O 1
ATOM 531 N N . SER A 1 71 ? -6.481 4.633 6.331 1.00 94.50 71 SER A N 1
ATOM 532 C CA . SER A 1 71 ? -5.560 3.495 6.253 1.00 94.50 71 SER A CA 1
ATOM 533 C C . SER A 1 71 ? -5.438 2.927 4.840 1.00 94.50 71 SER A C 1
ATOM 535 O O . SER A 1 71 ? -4.335 2.626 4.378 1.00 94.50 71 SER A O 1
ATOM 537 N N . VAL A 1 72 ? -6.557 2.792 4.123 1.00 94.31 72 VAL A N 1
ATOM 538 C CA . VAL A 1 72 ? -6.566 2.317 2.732 1.00 94.31 72 VAL A CA 1
ATOM 539 C C . VAL A 1 72 ? -5.958 3.365 1.797 1.00 94.31 72 VAL A C 1
ATOM 541 O O . VAL A 1 72 ? -5.190 3.005 0.905 1.00 94.31 72 VAL A O 1
ATOM 544 N N . SER A 1 73 ? -6.207 4.659 2.031 1.00 94.44 73 SER A N 1
ATOM 545 C CA . SER A 1 73 ? -5.616 5.742 1.230 1.00 94.44 73 SER A CA 1
ATOM 546 C C . SER A 1 73 ? -4.084 5.754 1.286 1.00 94.44 73 SER A C 1
ATOM 548 O O . SER A 1 73 ? -3.446 6.055 0.276 1.00 94.44 73 SER A O 1
ATOM 550 N N . MET A 1 74 ? -3.479 5.352 2.414 1.00 95.19 74 MET A N 1
ATOM 551 C CA . MET A 1 74 ? -2.021 5.339 2.595 1.00 95.19 74 MET A CA 1
ATOM 552 C C . MET A 1 74 ? -1.298 4.406 1.624 1.00 95.19 74 MET A C 1
ATOM 554 O O . MET A 1 74 ? -0.129 4.636 1.311 1.00 95.19 74 MET A O 1
ATOM 558 N N . TRP A 1 75 ? -1.980 3.401 1.066 1.00 95.69 75 TRP A N 1
ATOM 559 C CA . TRP A 1 75 ? -1.402 2.523 0.045 1.00 95.69 75 TRP A CA 1
ATOM 560 C C . TRP A 1 75 ? -1.023 3.256 -1.247 1.00 95.69 75 TRP A C 1
ATOM 562 O O . TRP A 1 75 ? -0.256 2.711 -2.041 1.00 95.69 75 TRP A O 1
ATOM 572 N N . ILE A 1 76 ? -1.460 4.508 -1.444 1.00 94.62 76 ILE A N 1
ATOM 573 C CA . ILE A 1 76 ? -0.955 5.387 -2.513 1.00 94.62 76 ILE A CA 1
ATOM 574 C C . ILE A 1 76 ? 0.558 5.648 -2.405 1.00 94.62 76 ILE A C 1
ATOM 576 O O . ILE A 1 76 ? 1.212 5.979 -3.394 1.00 94.62 76 ILE A O 1
ATOM 580 N N . LEU A 1 77 ? 1.150 5.432 -1.227 1.00 94.81 77 LEU A N 1
ATOM 581 C CA . LEU A 1 77 ? 2.598 5.456 -1.046 1.00 94.81 77 LEU A CA 1
ATOM 582 C C . LEU A 1 77 ? 3.296 4.401 -1.919 1.00 94.81 77 LEU A C 1
ATOM 584 O O . LEU A 1 77 ? 4.427 4.605 -2.346 1.00 94.81 77 LEU A O 1
ATOM 588 N N . PHE A 1 78 ? 2.631 3.295 -2.249 1.00 92.56 78 PHE A N 1
ATOM 589 C CA . PHE A 1 78 ? 3.218 2.229 -3.056 1.00 92.56 78 PHE A CA 1
ATOM 590 C C . PHE A 1 78 ? 3.576 2.683 -4.491 1.00 92.56 78 PHE A C 1
ATOM 592 O O . PHE A 1 78 ? 4.748 2.564 -4.869 1.00 92.56 78 PHE A O 1
ATOM 599 N N . PRO A 1 79 ? 2.653 3.262 -5.294 1.00 93.12 79 PRO A N 1
ATOM 600 C CA . PRO A 1 79 ? 3.009 3.848 -6.586 1.00 93.12 79 PRO A CA 1
ATOM 601 C C . PRO A 1 79 ? 3.934 5.064 -6.446 1.00 93.12 79 PRO A C 1
ATOM 603 O O . PRO A 1 79 ? 4.793 5.255 -7.306 1.00 93.12 79 PRO A O 1
ATOM 606 N N . LEU A 1 80 ? 3.855 5.835 -5.353 1.00 94.94 80 LEU A N 1
ATOM 607 C CA . LEU A 1 80 ? 4.813 6.917 -5.095 1.00 94.94 80 LEU A CA 1
ATOM 608 C C . LEU A 1 80 ? 6.249 6.390 -5.024 1.00 94.94 80 LEU A C 1
ATOM 610 O O . LEU A 1 80 ? 7.128 6.894 -5.722 1.00 94.94 80 LEU A O 1
ATOM 614 N N . LEU A 1 81 ? 6.482 5.353 -4.216 1.00 94.00 81 LEU A N 1
ATOM 615 C CA . LEU A 1 81 ? 7.791 4.717 -4.071 1.00 94.00 81 LEU A CA 1
ATOM 616 C C . LEU A 1 81 ? 8.254 4.089 -5.392 1.00 94.00 81 LEU A C 1
ATOM 618 O O . LEU A 1 81 ? 9.430 4.182 -5.741 1.00 94.00 81 LEU A O 1
ATOM 622 N N . MET A 1 82 ? 7.332 3.507 -6.165 1.00 91.50 82 MET A N 1
ATOM 623 C CA . MET A 1 82 ? 7.622 2.974 -7.499 1.00 91.50 82 MET A CA 1
ATOM 624 C C . MET A 1 82 ? 8.162 4.049 -8.454 1.00 91.50 82 MET A C 1
ATOM 626 O O . MET A 1 82 ? 9.149 3.802 -9.148 1.00 91.50 82 MET A O 1
ATOM 630 N N . VAL A 1 83 ? 7.538 5.230 -8.495 1.00 92.50 83 VAL A N 1
ATOM 631 C CA . VAL A 1 83 ? 7.971 6.345 -9.355 1.00 92.50 83 VAL A CA 1
ATOM 632 C C . VAL A 1 83 ? 9.267 6.956 -8.829 1.00 92.50 83 VAL A C 1
ATOM 634 O O . VAL A 1 83 ? 10.227 7.111 -9.589 1.00 92.50 83 VAL A O 1
ATOM 637 N N . ALA A 1 84 ? 9.331 7.226 -7.522 1.00 92.69 84 ALA A N 1
ATOM 638 C CA . ALA A 1 84 ? 10.476 7.854 -6.872 1.00 92.69 84 ALA A CA 1
ATOM 639 C C . ALA A 1 84 ? 11.766 7.034 -7.028 1.00 92.69 84 ALA A C 1
ATOM 641 O O . ALA A 1 84 ? 12.825 7.614 -7.262 1.00 92.69 84 ALA A O 1
ATOM 642 N N . PHE A 1 85 ? 11.693 5.704 -6.953 1.00 91.69 85 PHE A N 1
ATOM 643 C CA . PHE A 1 85 ? 12.843 4.804 -7.121 1.00 91.69 85 PHE A CA 1
ATOM 644 C C . PHE A 1 85 ? 12.925 4.156 -8.510 1.00 91.69 85 PHE A C 1
ATOM 646 O O . PHE A 1 85 ? 13.640 3.171 -8.701 1.00 91.69 85 PHE A O 1
ATOM 653 N N . SER A 1 86 ? 12.215 4.695 -9.503 1.00 90.25 86 SER A N 1
ATOM 654 C CA . SER A 1 86 ? 12.358 4.239 -10.884 1.00 90.25 86 SER A CA 1
ATOM 655 C C . SER A 1 86 ? 13.743 4.588 -11.446 1.00 90.25 86 SER A C 1
ATOM 657 O O . SER A 1 86 ? 14.373 5.558 -11.032 1.00 90.25 86 SER A O 1
ATOM 659 N N . ARG A 1 87 ? 14.217 3.821 -12.439 1.00 85.94 87 ARG A N 1
ATOM 660 C CA . ARG A 1 87 ? 15.532 4.035 -13.083 1.00 85.94 87 ARG A CA 1
ATOM 661 C C . ARG A 1 87 ? 15.697 5.437 -13.692 1.00 85.94 87 ARG A C 1
ATOM 663 O O . ARG A 1 87 ? 16.816 5.916 -13.798 1.00 85.94 87 ARG A O 1
ATOM 670 N N . ARG A 1 88 ? 14.585 6.069 -14.072 1.00 87.06 88 ARG A N 1
ATOM 671 C CA . ARG A 1 88 ? 14.518 7.412 -14.667 1.00 87.06 88 ARG A CA 1
ATOM 672 C C . ARG A 1 88 ? 14.610 8.536 -13.632 1.00 87.06 88 ARG A C 1
ATOM 674 O O . ARG A 1 88 ? 14.775 9.697 -13.987 1.00 87.06 88 ARG A O 1
ATOM 681 N N . SER A 1 89 ? 14.415 8.212 -12.356 1.00 88.88 89 SER A N 1
ATOM 682 C CA . SER A 1 89 ? 14.287 9.200 -11.294 1.00 88.88 89 SER A CA 1
ATOM 683 C C . SER A 1 89 ? 15.652 9.692 -10.817 1.00 88.88 89 SER A C 1
ATOM 685 O O . SER A 1 89 ? 16.550 8.907 -10.513 1.00 88.88 89 SER A O 1
ATOM 687 N N . ASN A 1 90 ? 15.775 11.011 -10.677 1.00 92.38 90 ASN A N 1
ATOM 688 C CA . ASN A 1 90 ? 16.965 11.675 -10.152 1.00 92.38 90 ASN A CA 1
ATOM 689 C C . ASN A 1 90 ? 16.772 12.094 -8.685 1.00 92.38 90 ASN A C 1
ATOM 691 O O . ASN A 1 90 ? 15.663 12.085 -8.148 1.00 92.38 90 ASN A O 1
ATOM 695 N N . ALA A 1 91 ? 17.858 12.480 -8.007 1.00 92.31 91 ALA A N 1
ATOM 696 C CA . ALA A 1 91 ? 17.804 12.912 -6.605 1.00 92.31 91 ALA A CA 1
ATOM 697 C C . ALA A 1 91 ? 16.832 14.087 -6.377 1.00 92.31 91 ALA A C 1
ATOM 699 O O . ALA A 1 91 ? 16.056 14.050 -5.425 1.00 92.31 91 ALA A O 1
ATOM 700 N N . SER A 1 92 ? 16.807 15.070 -7.283 1.00 90.94 92 SER A N 1
ATOM 701 C CA . SER A 1 92 ? 15.901 16.222 -7.191 1.00 90.94 92 SER A CA 1
ATOM 702 C C . SER A 1 92 ? 14.430 15.816 -7.284 1.00 90.94 92 SER A C 1
ATOM 704 O O . SER A 1 92 ? 13.621 16.260 -6.478 1.00 90.94 92 SER A O 1
ATOM 706 N N . VAL A 1 93 ? 14.090 14.912 -8.210 1.00 92.50 93 VAL A N 1
ATOM 707 C CA . VAL A 1 93 ? 12.717 14.403 -8.367 1.00 92.50 93 VAL A CA 1
ATOM 708 C C . VAL A 1 93 ? 12.275 13.666 -7.106 1.00 92.50 93 VAL A C 1
ATOM 710 O O . VAL A 1 93 ? 11.185 13.919 -6.598 1.00 92.50 93 VAL A O 1
ATOM 713 N N . ARG A 1 94 ? 13.147 12.817 -6.544 1.00 94.31 94 ARG A N 1
ATOM 714 C CA . ARG A 1 94 ? 12.885 12.144 -5.264 1.00 94.31 94 ARG A CA 1
ATOM 715 C C . ARG A 1 94 ? 12.599 13.145 -4.151 1.00 94.31 94 ARG A C 1
ATOM 717 O O . ARG A 1 94 ? 11.598 12.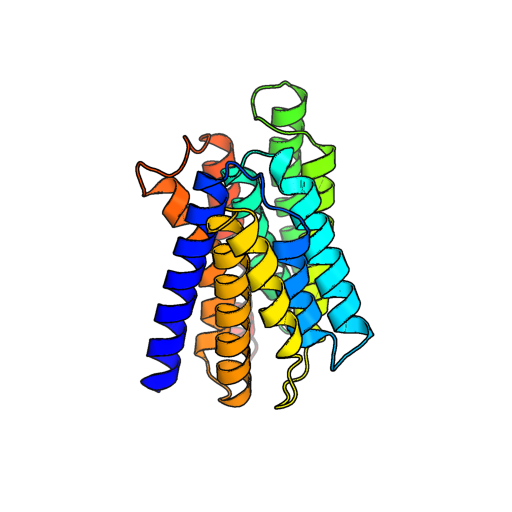994 -3.459 1.00 94.31 94 ARG A O 1
ATOM 724 N N . LEU A 1 95 ? 13.440 14.166 -4.000 1.00 94.94 95 LEU A N 1
ATOM 725 C CA . LEU A 1 95 ? 13.270 15.185 -2.965 1.00 94.94 95 LEU A CA 1
ATOM 726 C C . LEU A 1 95 ? 11.937 15.925 -3.130 1.00 94.94 95 LEU A C 1
ATOM 728 O O . LEU A 1 95 ? 11.192 16.037 -2.162 1.00 94.94 95 LEU A O 1
ATOM 732 N N . CYS A 1 96 ? 11.588 16.352 -4.347 1.00 94.31 96 CYS A N 1
ATOM 733 C CA . CYS A 1 96 ? 10.325 17.042 -4.613 1.00 94.31 96 CYS A CA 1
ATOM 734 C C . CYS A 1 96 ? 9.099 16.176 -4.291 1.00 94.31 96 CYS A C 1
ATOM 736 O O . CYS A 1 96 ? 8.200 16.633 -3.587 1.00 94.31 96 CYS A O 1
ATOM 738 N N . VAL A 1 97 ? 9.064 14.926 -4.763 1.00 94.44 97 VAL A N 1
ATOM 739 C CA . VAL A 1 97 ? 7.915 14.029 -4.556 1.00 94.44 97 VAL A CA 1
ATOM 740 C C . VAL A 1 97 ? 7.756 13.660 -3.081 1.00 94.44 97 VAL A C 1
ATOM 742 O O . VAL A 1 97 ? 6.645 13.714 -2.553 1.00 94.44 97 VAL A O 1
ATOM 745 N N . PHE A 1 98 ? 8.850 13.334 -2.386 1.00 94.69 98 PHE A N 1
ATOM 746 C CA . PHE A 1 98 ? 8.790 13.056 -0.949 1.00 94.69 98 PHE A CA 1
ATOM 747 C C . PHE A 1 98 ? 8.459 14.304 -0.133 1.00 94.69 98 PHE A C 1
ATOM 749 O O . PHE A 1 98 ? 7.676 14.209 0.805 1.00 94.69 98 PHE A O 1
ATOM 756 N N . GLY A 1 99 ? 8.997 15.470 -0.495 1.00 96.00 99 GLY A N 1
ATOM 757 C CA . GLY A 1 99 ? 8.668 16.737 0.156 1.00 96.00 99 GLY A CA 1
ATOM 758 C C . GLY A 1 99 ? 7.181 17.062 0.041 1.00 96.00 99 GLY A C 1
ATOM 759 O O . GLY A 1 99 ? 6.538 17.364 1.044 1.00 96.00 99 GLY A O 1
ATOM 760 N N . PHE A 1 100 ? 6.608 16.905 -1.155 1.00 96.31 100 PHE A N 1
ATOM 761 C CA . PHE A 1 100 ? 5.174 17.076 -1.380 1.00 96.31 100 PHE A CA 1
ATOM 762 C C . PHE A 1 100 ? 4.336 16.064 -0.591 1.00 96.31 100 PHE A C 1
ATOM 764 O O . PHE A 1 100 ? 3.364 16.441 0.061 1.00 96.31 100 PHE A O 1
ATOM 771 N N . PHE A 1 101 ? 4.729 14.787 -0.596 1.00 96.00 101 PHE A N 1
ATOM 772 C CA . PHE A 1 101 ? 4.056 13.755 0.190 1.00 96.00 101 PHE A CA 1
ATOM 773 C C . PHE A 1 101 ? 4.075 14.080 1.686 1.00 96.00 101 PHE A C 1
ATOM 775 O O . PHE A 1 101 ? 3.025 14.078 2.317 1.00 96.00 101 PHE A O 1
ATOM 782 N N . LEU A 1 102 ? 5.237 14.414 2.251 1.00 94.88 102 LEU A N 1
ATOM 783 C CA . LEU A 1 102 ? 5.368 14.762 3.668 1.00 94.88 102 LEU A CA 1
ATOM 784 C C . LEU A 1 102 ? 4.567 16.015 4.026 1.00 94.88 102 LEU A C 1
ATOM 786 O O . LEU A 1 102 ? 3.932 16.043 5.078 1.00 94.88 102 LEU A O 1
ATOM 790 N N . PHE A 1 103 ? 4.540 17.017 3.146 1.00 96.56 103 PHE A N 1
ATOM 791 C CA . PHE A 1 103 ? 3.698 18.197 3.323 1.00 96.56 103 PHE A CA 1
ATOM 792 C C . PHE A 1 103 ? 2.216 17.811 3.410 1.00 96.56 103 PHE A C 1
ATOM 794 O O . PHE A 1 103 ? 1.532 18.187 4.360 1.00 96.56 103 PHE A O 1
ATOM 801 N N . MET A 1 104 ? 1.733 16.977 2.490 1.00 96.12 104 MET A N 1
ATOM 802 C CA . MET A 1 104 ? 0.353 16.488 2.517 1.00 96.12 104 MET A CA 1
ATOM 803 C C . MET A 1 104 ? 0.045 15.651 3.769 1.00 96.12 104 MET A C 1
ATOM 805 O O . MET A 1 104 ? -1.002 15.832 4.393 1.00 96.12 104 MET A O 1
ATOM 809 N N . GLN A 1 105 ? 0.977 14.794 4.194 1.00 94.75 105 GLN A N 1
ATOM 810 C CA . GLN A 1 105 ? 0.829 14.008 5.422 1.00 94.75 105 GLN A CA 1
ATOM 811 C C . GLN A 1 105 ? 0.839 14.876 6.682 1.00 94.75 105 GLN A C 1
ATOM 813 O O . GLN A 1 105 ? 0.127 14.574 7.638 1.00 94.75 105 GLN A O 1
ATOM 818 N N . SER A 1 106 ? 1.581 15.986 6.685 1.00 94.56 106 SER A N 1
ATOM 819 C CA . SER A 1 106 ? 1.559 16.939 7.798 1.00 94.56 106 SER A CA 1
ATOM 820 C C . SER A 1 106 ? 0.175 17.569 7.985 1.00 94.56 106 SER A C 1
ATOM 822 O O . SER A 1 106 ? -0.265 17.727 9.121 1.00 94.56 106 SER A O 1
ATOM 824 N N . GLY A 1 107 ? -0.560 17.827 6.895 1.00 93.75 107 GLY A N 1
ATOM 825 C CA . GLY A 1 107 ? -1.945 18.301 6.949 1.00 93.75 107 GLY A CA 1
ATOM 826 C C . GLY A 1 107 ? -2.900 17.279 7.575 1.00 93.75 107 GLY A C 1
ATOM 827 O O . GLY A 1 107 ? -3.743 17.641 8.399 1.00 93.75 107 GLY A O 1
ATOM 828 N N . ILE A 1 108 ? -2.729 15.995 7.243 1.00 94.88 108 ILE A N 1
ATOM 829 C CA . ILE A 1 108 ? -3.475 14.884 7.861 1.00 94.88 108 ILE A CA 1
ATOM 830 C C . ILE A 1 108 ? -3.164 14.799 9.358 1.00 94.88 108 ILE A C 1
ATOM 832 O O . ILE A 1 108 ? -4.082 14.812 10.176 1.00 94.88 108 ILE A O 1
ATOM 836 N N . ILE A 1 109 ? -1.880 14.767 9.718 1.00 95.19 109 ILE A N 1
ATOM 837 C CA . ILE A 1 109 ? -1.413 14.670 11.107 1.00 95.19 109 ILE A CA 1
ATOM 838 C C . ILE A 1 109 ? -1.914 15.850 11.944 1.00 95.19 109 ILE A C 1
ATOM 840 O O . ILE A 1 109 ? -2.410 15.656 13.052 1.00 95.19 109 ILE A O 1
ATOM 844 N N . TYR A 1 110 ? -1.835 17.068 11.410 1.00 95.06 110 TYR A N 1
ATOM 845 C CA . TYR A 1 110 ? -2.348 18.256 12.083 1.00 95.06 110 TYR A CA 1
ATOM 846 C C . TYR A 1 110 ? -3.865 18.172 12.300 1.00 95.06 110 TYR A C 1
ATOM 848 O O . TYR A 1 110 ? -4.357 18.472 13.385 1.00 95.06 110 TYR A O 1
ATOM 856 N N . SER A 1 111 ? -4.608 17.683 11.306 1.00 93.75 111 SER A N 1
ATOM 857 C CA . SER A 1 111 ? -6.062 17.510 11.418 1.00 93.75 111 SER A CA 1
ATOM 858 C C . SER A 1 111 ? -6.458 16.443 12.442 1.00 93.75 111 SER A C 1
ATOM 860 O O . SER A 1 111 ? -7.482 16.594 13.107 1.00 93.75 111 SER A O 1
ATOM 862 N N . GLN A 1 112 ? -5.646 15.393 12.602 1.00 94.31 112 GLN A N 1
ATOM 863 C CA . GLN A 1 112 ? -5.804 14.401 13.672 1.00 94.31 112 GLN A CA 1
ATOM 864 C C . GLN A 1 112 ? -5.513 15.011 15.045 1.00 94.31 112 GLN A C 1
ATOM 866 O O . GLN A 1 112 ? -6.264 14.792 15.988 1.00 94.31 112 GLN A O 1
ATOM 871 N N . TYR A 1 113 ? -4.466 15.833 15.150 1.00 93.12 113 TYR A N 1
ATOM 872 C CA . TYR A 1 113 ? -4.098 16.497 16.401 1.00 93.12 113 TYR A CA 1
ATOM 873 C C . TYR A 1 113 ? -5.180 17.461 16.909 1.00 93.12 113 TYR A C 1
ATOM 875 O O . TYR A 1 113 ? -5.482 17.483 18.098 1.00 93.12 113 TYR A O 1
ATOM 883 N N . VAL A 1 114 ? -5.799 18.230 16.008 1.00 93.25 114 VAL A N 1
ATOM 884 C CA . VAL A 1 114 ? -6.910 19.146 16.338 1.00 93.25 114 VAL A CA 1
ATOM 885 C C . VAL A 1 114 ? -8.231 18.387 16.576 1.00 93.25 114 VAL A C 1
ATOM 887 O O . VAL A 1 114 ? -9.206 18.968 17.044 1.00 93.25 114 VAL A O 1
ATOM 890 N N . GLY A 1 115 ? -8.281 17.083 16.282 1.00 89.25 115 GLY A N 1
ATOM 891 C CA . GLY A 1 115 ? -9.470 16.245 16.465 1.00 89.25 115 GLY A CA 1
ATOM 892 C C . GLY A 1 115 ? -10.525 16.390 15.364 1.00 89.25 115 GLY A C 1
ATOM 893 O O . GLY A 1 115 ? -11.653 15.935 15.533 1.00 89.25 115 GLY A O 1
ATOM 894 N N . VAL A 1 116 ? -10.179 17.008 14.228 1.00 89.31 116 VAL A N 1
ATOM 895 C CA . VAL A 1 116 ? -11.065 17.122 13.053 1.00 89.31 116 VAL A CA 1
ATOM 896 C C . VAL A 1 116 ? -11.151 15.789 12.305 1.00 89.31 116 VAL A C 1
ATOM 898 O O . VAL A 1 116 ? -12.215 15.413 11.812 1.00 89.31 116 VAL A O 1
ATOM 901 N N . LEU A 1 117 ? -10.031 15.065 12.230 1.00 90.38 117 LEU A N 1
ATOM 902 C CA . LEU A 1 117 ? -9.911 13.767 11.567 1.00 90.38 117 LEU A CA 1
ATOM 903 C C . LEU A 1 117 ? -9.741 12.658 12.610 1.00 90.38 117 LEU A C 1
ATOM 905 O O . LEU A 1 117 ? -8.977 12.810 13.558 1.00 90.38 117 LEU A O 1
ATOM 909 N N . GLN A 1 118 ? -10.437 11.534 12.425 1.00 88.56 118 GLN A N 1
ATOM 910 C CA . GLN A 1 118 ? -10.315 10.398 13.337 1.00 88.56 118 GLN A CA 1
ATOM 911 C C . GLN A 1 118 ? -8.980 9.654 13.191 1.00 88.56 118 GLN A C 1
ATOM 913 O O . GLN A 1 118 ? -8.387 9.576 12.109 1.00 88.56 118 GLN A O 1
ATOM 918 N N . GLY A 1 119 ? -8.556 9.049 14.300 1.00 89.38 119 GLY A N 1
ATOM 919 C CA . GLY A 1 119 ? -7.297 8.327 14.439 1.00 89.38 119 GLY A CA 1
ATOM 920 C C . GLY A 1 119 ? -6.168 9.198 14.978 1.00 89.38 119 GLY A C 1
ATOM 921 O O . GLY A 1 119 ? -6.289 10.418 15.065 1.00 89.38 119 GLY A O 1
ATOM 922 N N . GLU A 1 120 ? -5.057 8.563 15.343 1.00 93.00 120 GLU A N 1
ATOM 923 C CA . GLU A 1 120 ? -3.917 9.272 15.930 1.00 93.00 120 GLU A CA 1
ATOM 924 C C . GLU A 1 120 ? -2.748 9.420 14.954 1.00 93.00 120 GLU A C 1
ATOM 926 O O . GLU A 1 120 ? -2.446 8.528 14.150 1.00 93.00 120 GLU A O 1
ATOM 931 N N . ALA A 1 121 ? -2.037 10.540 15.098 1.00 93.38 121 ALA A N 1
ATOM 932 C CA . ALA A 1 121 ? -0.869 10.891 14.298 1.00 93.38 121 ALA A CA 1
ATOM 933 C C . ALA A 1 121 ? 0.237 9.827 14.344 1.00 93.38 121 ALA A C 1
ATOM 935 O O . ALA A 1 121 ? 0.869 9.541 13.326 1.00 93.38 121 ALA A O 1
ATOM 936 N N . VAL A 1 122 ? 0.455 9.214 15.512 1.00 95.12 122 VAL A N 1
ATOM 937 C CA . VAL A 1 122 ? 1.478 8.174 15.693 1.00 95.12 122 VAL A CA 1
ATOM 938 C C . VAL A 1 122 ? 1.183 6.972 14.797 1.00 95.12 122 VAL A C 1
ATOM 940 O O . VAL A 1 122 ? 2.080 6.477 14.116 1.00 95.12 122 VAL A O 1
ATOM 943 N N . TYR A 1 123 ? -0.079 6.545 14.713 1.00 95.38 123 TYR A N 1
ATOM 944 C CA . TYR A 1 123 ? -0.463 5.429 13.850 1.00 95.38 123 TYR A CA 1
ATOM 945 C C . TYR A 1 123 ? -0.336 5.777 12.362 1.00 95.38 123 TYR A C 1
ATOM 947 O O . TYR A 1 123 ? 0.054 4.911 11.583 1.00 95.38 123 TYR A O 1
ATOM 955 N N . THR A 1 124 ? -0.537 7.042 11.970 1.00 95.31 124 THR A N 1
ATOM 956 C CA . THR A 1 124 ? -0.299 7.496 10.586 1.00 95.31 124 THR A CA 1
ATOM 957 C C . THR A 1 124 ? 1.177 7.340 10.225 1.00 95.31 124 THR A C 1
ATOM 959 O O . THR A 1 124 ? 1.520 6.800 9.173 1.00 95.31 124 THR A O 1
ATOM 962 N N . MET A 1 125 ? 2.074 7.749 11.126 1.00 94.94 125 MET A N 1
ATOM 963 C CA . MET A 1 125 ? 3.516 7.578 10.931 1.00 94.94 125 MET A CA 1
ATOM 964 C C . MET A 1 125 ? 3.908 6.097 10.860 1.00 94.94 125 MET A C 1
ATOM 966 O O . MET A 1 125 ? 4.674 5.704 9.977 1.00 94.94 125 MET A O 1
ATOM 970 N N . LEU A 1 126 ? 3.351 5.258 11.739 1.00 96.44 126 LEU A N 1
ATOM 971 C CA . LEU A 1 126 ? 3.594 3.813 11.722 1.00 96.44 126 LEU A CA 1
ATOM 972 C C . LEU A 1 126 ? 3.104 3.156 10.426 1.00 96.44 126 LEU A C 1
ATOM 974 O O . LEU A 1 126 ? 3.787 2.272 9.909 1.00 96.44 126 LEU A O 1
ATOM 978 N N . GLN A 1 127 ? 1.982 3.604 9.857 1.00 96.31 127 GLN A N 1
ATOM 979 C CA . GLN A 1 127 ? 1.493 3.111 8.566 1.00 96.31 127 GLN A CA 1
ATOM 980 C C . GLN A 1 127 ? 2.408 3.485 7.403 1.00 96.31 127 GLN A C 1
ATOM 982 O O . GLN A 1 127 ? 2.670 2.642 6.546 1.00 96.31 127 GLN A O 1
ATOM 987 N N . ILE A 1 128 ? 2.954 4.705 7.387 1.00 96.25 128 ILE A N 1
ATOM 988 C CA . ILE A 1 128 ? 3.943 5.117 6.378 1.00 96.25 128 ILE A CA 1
ATOM 989 C C . ILE A 1 128 ? 5.167 4.192 6.435 1.00 96.25 128 ILE A C 1
ATOM 991 O O . ILE A 1 128 ? 5.604 3.671 5.406 1.00 96.25 128 ILE A O 1
ATOM 995 N N . VAL A 1 129 ? 5.691 3.937 7.639 1.00 96.31 129 VAL A N 1
ATOM 996 C CA . VAL A 1 129 ? 6.834 3.030 7.847 1.00 96.31 129 VAL A CA 1
ATOM 997 C C . VAL A 1 129 ? 6.482 1.596 7.446 1.00 96.31 129 VAL A C 1
ATOM 999 O O . VAL A 1 129 ? 7.259 0.935 6.757 1.00 96.31 129 VAL A O 1
ATOM 1002 N N . SER A 1 130 ? 5.299 1.119 7.828 1.00 96.56 130 SER A N 1
ATOM 1003 C CA . SER A 1 130 ? 4.795 -0.205 7.469 1.00 96.56 130 SER A CA 1
ATOM 1004 C C . SER A 1 130 ? 4.735 -0.402 5.952 1.00 96.56 130 SER A C 1
ATOM 1006 O O . SER A 1 130 ? 5.317 -1.357 5.435 1.00 96.56 130 SER A O 1
ATOM 1008 N N . ILE A 1 131 ? 4.108 0.518 5.219 1.00 96.25 131 ILE A N 1
ATOM 1009 C CA . ILE A 1 131 ? 3.961 0.409 3.764 1.00 96.25 131 ILE A CA 1
ATOM 1010 C C . ILE A 1 131 ? 5.323 0.521 3.071 1.00 96.25 131 ILE A C 1
ATOM 1012 O O . ILE A 1 131 ? 5.573 -0.201 2.104 1.00 96.25 131 ILE A O 1
ATOM 1016 N N . ALA A 1 132 ? 6.247 1.334 3.593 1.00 94.88 132 ALA A N 1
ATOM 1017 C CA . ALA A 1 132 ? 7.626 1.362 3.111 1.00 94.88 132 ALA A CA 1
ATOM 1018 C C . ALA A 1 132 ? 8.338 0.007 3.302 1.00 94.88 132 ALA A C 1
ATOM 1020 O O . ALA A 1 132 ? 9.016 -0.458 2.384 1.00 94.88 132 ALA A O 1
ATOM 1021 N N . MET A 1 133 ? 8.148 -0.676 4.439 1.00 94.44 133 MET A N 1
ATOM 1022 C CA . MET A 1 133 ? 8.677 -2.033 4.659 1.00 94.44 133 MET A CA 1
ATOM 1023 C C . MET A 1 133 ? 8.054 -3.064 3.710 1.00 94.44 133 MET A C 1
ATOM 1025 O O . MET A 1 133 ? 8.775 -3.894 3.152 1.00 94.44 133 MET A O 1
ATOM 1029 N N . ILE A 1 134 ? 6.739 -2.993 3.477 1.00 94.50 134 ILE A N 1
ATOM 1030 C CA . ILE A 1 134 ? 6.036 -3.861 2.515 1.00 94.50 134 ILE A CA 1
ATOM 1031 C C . ILE A 1 134 ? 6.582 -3.628 1.101 1.00 94.50 134 ILE A C 1
ATOM 1033 O O . ILE A 1 134 ? 6.844 -4.582 0.367 1.00 94.50 134 ILE A O 1
ATOM 1037 N N . TRP A 1 135 ? 6.819 -2.372 0.720 1.00 94.31 135 TRP A N 1
ATOM 1038 C CA . TRP A 1 135 ? 7.424 -2.032 -0.564 1.00 94.31 135 TRP A CA 1
ATOM 1039 C C . TRP A 1 135 ? 8.855 -2.575 -0.694 1.00 94.31 135 TRP A C 1
ATOM 1041 O O . TRP A 1 135 ? 9.184 -3.188 -1.710 1.00 94.31 135 TRP A O 1
ATOM 1051 N N . LEU A 1 136 ? 9.690 -2.449 0.345 1.00 91.75 136 LEU A N 1
ATOM 1052 C CA . LEU A 1 136 ? 11.036 -3.043 0.366 1.00 91.75 136 LEU A CA 1
ATOM 1053 C C . LEU A 1 136 ? 10.986 -4.568 0.202 1.00 91.75 136 LEU A C 1
ATOM 1055 O O . LEU A 1 136 ? 11.794 -5.148 -0.533 1.00 91.75 136 LEU A O 1
ATOM 1059 N N . ALA A 1 137 ? 10.019 -5.226 0.842 1.00 90.75 137 ALA A N 1
ATOM 1060 C CA . ALA A 1 137 ? 9.798 -6.656 0.676 1.00 90.75 137 ALA A CA 1
ATOM 1061 C C . ALA A 1 137 ? 9.406 -7.013 -0.766 1.00 90.75 137 ALA A C 1
ATOM 1063 O O . ALA A 1 137 ? 9.926 -7.988 -1.311 1.00 90.75 137 ALA A O 1
ATOM 1064 N N . ALA A 1 138 ? 8.550 -6.206 -1.396 1.00 88.69 138 ALA A N 1
ATOM 1065 C CA . ALA A 1 138 ? 8.103 -6.405 -2.770 1.00 88.69 138 ALA A CA 1
ATOM 1066 C C . ALA A 1 138 ? 9.219 -6.180 -3.805 1.00 88.69 138 ALA A C 1
ATOM 1068 O O . ALA A 1 138 ? 9.339 -6.956 -4.747 1.00 88.69 138 ALA A O 1
ATOM 1069 N N . VAL A 1 139 ? 10.075 -5.168 -3.635 1.00 86.81 139 VAL A N 1
ATOM 1070 C CA . VAL A 1 139 ? 11.199 -4.910 -4.561 1.00 86.81 139 VAL A CA 1
ATOM 1071 C C . VAL A 1 139 ? 12.304 -5.958 -4.423 1.00 86.81 139 VAL A C 1
ATOM 1073 O O . VAL A 1 139 ? 12.936 -6.334 -5.408 1.00 86.81 139 VAL A O 1
ATOM 1076 N N . SER A 1 140 ? 12.526 -6.477 -3.214 1.00 83.31 140 SER A N 1
ATOM 1077 C CA . SER A 1 140 ? 13.483 -7.567 -2.967 1.00 83.31 140 SER A CA 1
ATOM 1078 C C . SER A 1 140 ? 12.938 -8.958 -3.327 1.00 83.31 140 SER A C 1
ATOM 1080 O O . SER A 1 140 ? 13.642 -9.965 -3.181 1.00 83.31 140 SER A O 1
ATOM 1082 N N . TRP A 1 141 ? 11.701 -9.032 -3.823 1.00 78.00 141 TRP A N 1
ATOM 1083 C CA . TRP A 1 141 ? 11.043 -10.274 -4.197 1.00 78.00 141 TRP A CA 1
ATOM 1084 C C . TRP A 1 141 ? 11.667 -10.892 -5.455 1.00 78.00 141 TRP A C 1
ATOM 1086 O O . TRP A 1 141 ? 11.668 -10.315 -6.539 1.00 78.00 141 TRP A O 1
ATOM 1096 N N . LYS A 1 142 ? 12.140 -12.133 -5.346 1.00 74.12 142 LYS A N 1
ATOM 1097 C CA . LYS A 1 142 ? 12.483 -12.996 -6.498 1.00 74.12 142 LYS A CA 1
ATOM 1098 C C . LYS A 1 142 ? 11.260 -13.878 -6.800 1.00 74.12 142 LYS A C 1
ATOM 1100 O O . LYS A 1 142 ? 10.512 -14.097 -5.872 1.00 74.12 142 LYS A O 1
ATOM 1105 N N . THR A 1 143 ? 11.016 -14.461 -7.983 1.00 71.50 143 THR A N 1
ATOM 1106 C CA . THR A 1 143 ? 9.868 -15.399 -8.253 1.00 71.50 143 THR A CA 1
ATOM 1107 C C . THR A 1 143 ? 10.240 -16.888 -8.118 1.00 71.50 143 THR A C 1
ATOM 1109 O O . THR A 1 143 ? 11.395 -17.217 -8.380 1.00 71.50 143 THR A O 1
ATOM 1112 N N . SER A 1 144 ? 9.358 -17.774 -7.631 1.00 69.56 144 SER A N 1
ATOM 1113 C CA . SER A 1 144 ? 9.642 -19.211 -7.375 1.00 69.56 144 SER A CA 1
ATOM 1114 C C . SER A 1 144 ? 8.359 -20.045 -7.355 1.00 69.56 144 SER A C 1
ATOM 1116 O O . SER A 1 144 ? 7.269 -19.529 -7.155 1.00 69.56 144 SER A O 1
ATOM 1118 N N . SER A 1 145 ? 8.500 -21.357 -7.525 1.00 65.56 145 SER A N 1
ATOM 1119 C CA . SER A 1 145 ? 7.414 -22.341 -7.480 1.00 65.56 145 SER A CA 1
ATOM 1120 C C . SER A 1 145 ? 7.176 -22.971 -6.098 1.00 65.56 145 SER A C 1
ATOM 1122 O O . SER A 1 145 ? 6.322 -23.843 -5.970 1.00 65.56 145 SER A O 1
ATOM 1124 N N . LYS A 1 146 ? 7.943 -22.586 -5.065 1.00 74.75 146 LYS A N 1
ATOM 1125 C CA . LYS A 1 146 ? 7.815 -23.130 -3.700 1.00 74.75 146 LYS A CA 1
ATOM 1126 C C . LYS A 1 146 ? 7.061 -22.159 -2.791 1.00 74.75 146 LYS A C 1
ATOM 1128 O O . LYS A 1 146 ? 7.590 -21.089 -2.486 1.00 74.75 146 LYS A O 1
ATOM 1133 N N . HIS A 1 147 ? 5.890 -22.579 -2.309 1.00 79.44 147 HIS A N 1
ATOM 1134 C CA . HIS A 1 147 ? 5.007 -21.789 -1.443 1.00 79.44 147 HIS A CA 1
ATOM 1135 C C . HIS A 1 147 ? 4.664 -22.529 -0.151 1.00 79.44 147 HIS A C 1
ATOM 1137 O O . HIS A 1 147 ? 4.492 -23.750 -0.148 1.00 79.44 147 HIS A O 1
ATOM 1143 N N . GLY A 1 148 ? 4.535 -21.782 0.946 1.00 79.00 148 GLY A N 1
ATOM 1144 C CA . GLY A 1 148 ? 4.130 -22.305 2.249 1.00 79.00 148 GLY A CA 1
ATOM 1145 C C . GLY A 1 148 ? 2.622 -22.514 2.326 1.00 79.00 148 GLY A C 1
ATOM 1146 O O . GLY A 1 148 ? 1.944 -21.803 3.061 1.00 79.00 148 GLY A O 1
ATOM 1147 N N . TRP A 1 149 ? 2.079 -23.482 1.580 1.00 84.81 149 TRP A N 1
ATOM 1148 C CA . TRP A 1 149 ? 0.636 -23.777 1.563 1.00 84.81 149 TRP A CA 1
ATOM 1149 C C . TRP A 1 149 ? 0.062 -24.107 2.948 1.00 84.81 149 TRP A C 1
ATOM 1151 O O . TRP A 1 149 ? -1.122 -23.876 3.182 1.00 84.81 149 TRP A O 1
ATOM 1161 N N . TRP A 1 150 ? 0.903 -24.544 3.895 1.00 87.75 150 TRP A N 1
ATOM 1162 C CA . TRP A 1 150 ? 0.507 -24.727 5.295 1.00 87.75 150 TRP A CA 1
ATOM 1163 C C . TRP A 1 150 ? -0.059 -23.439 5.916 1.00 87.75 150 TRP A C 1
ATOM 1165 O O . TRP A 1 150 ? -0.940 -23.515 6.766 1.00 87.75 150 TRP A O 1
ATOM 1175 N N . ALA A 1 151 ? 0.411 -22.259 5.491 1.00 86.25 151 ALA A N 1
ATOM 1176 C CA . ALA A 1 151 ? -0.040 -20.982 6.036 1.00 86.25 151 ALA A CA 1
ATOM 1177 C C . ALA A 1 151 ? -1.539 -20.756 5.795 1.00 86.25 151 ALA A C 1
ATOM 1179 O O . ALA A 1 151 ? -2.199 -20.136 6.622 1.00 86.25 151 ALA A O 1
ATOM 1180 N N . LEU A 1 152 ? -2.105 -21.314 4.719 1.00 87.44 152 LEU A N 1
ATOM 1181 C CA . LEU A 1 152 ? -3.544 -21.236 4.469 1.00 87.44 152 LEU A CA 1
ATOM 1182 C C . LEU A 1 152 ? -4.358 -22.039 5.481 1.00 87.44 152 LEU A C 1
ATOM 1184 O O . LEU A 1 152 ? -5.499 -21.678 5.747 1.00 87.44 152 LEU A O 1
ATOM 1188 N N . PHE A 1 153 ? -3.786 -23.067 6.111 1.00 89.06 153 PHE A N 1
ATOM 1189 C CA . PHE A 1 153 ? -4.467 -23.808 7.174 1.00 89.06 153 PHE A CA 1
ATOM 1190 C C . PHE A 1 153 ? -4.791 -22.908 8.379 1.00 89.06 153 PHE A C 1
ATOM 1192 O O . PHE A 1 153 ? -5.783 -23.128 9.067 1.00 89.06 153 PHE A O 1
ATOM 1199 N N . LEU A 1 154 ? -4.022 -21.831 8.588 1.00 87.50 154 LEU A N 1
ATOM 1200 C CA . LEU A 1 154 ? -4.294 -20.829 9.626 1.00 87.50 154 LEU A CA 1
ATOM 1201 C C . LEU A 1 154 ? -5.576 -20.019 9.368 1.00 87.50 154 LEU A C 1
ATOM 1203 O O . LEU A 1 154 ? -6.038 -19.328 10.271 1.00 87.50 154 LEU A O 1
ATOM 1207 N N . THR A 1 155 ? -6.188 -20.130 8.184 1.00 88.75 155 THR A N 1
ATOM 1208 C CA . THR A 1 155 ? -7.526 -19.570 7.931 1.00 88.75 155 THR A CA 1
ATOM 1209 C C . THR A 1 155 ? -8.641 -20.374 8.602 1.00 88.75 155 THR A C 1
ATOM 1211 O O . THR A 1 155 ? -9.677 -19.802 8.926 1.00 88.75 155 THR A O 1
ATOM 1214 N N . ILE A 1 156 ? -8.437 -21.665 8.898 1.00 89.31 156 ILE A N 1
ATOM 1215 C CA . ILE A 1 156 ? -9.457 -22.516 9.536 1.00 89.31 156 ILE A CA 1
ATOM 1216 C C . ILE A 1 156 ? -9.792 -22.027 10.956 1.00 89.31 156 ILE A C 1
ATOM 1218 O O . ILE A 1 156 ? -10.977 -21.854 11.238 1.00 89.31 156 ILE A O 1
ATOM 1222 N N . PRO A 1 157 ? -8.813 -21.722 11.836 1.00 88.19 157 PRO A N 1
ATOM 1223 C CA . PRO A 1 157 ? -9.100 -21.096 13.126 1.00 88.19 157 PRO A CA 1
ATOM 1224 C C . PRO A 1 157 ? -9.857 -19.767 13.020 1.00 88.19 157 PRO A C 1
ATOM 1226 O O . PRO A 1 157 ? -10.710 -19.497 13.856 1.00 88.19 157 PRO A O 1
ATOM 1229 N N . LEU A 1 158 ? -9.584 -18.953 11.992 1.00 88.56 158 LEU A N 1
ATOM 1230 C CA . LEU A 1 158 ? -10.297 -17.688 11.769 1.00 88.56 158 LEU A CA 1
ATOM 1231 C C . LEU A 1 158 ? -11.779 -17.932 11.449 1.00 88.56 158 LEU A C 1
ATOM 1233 O O . LEU A 1 158 ? -12.634 -17.233 11.981 1.00 88.56 158 LEU A O 1
ATOM 1237 N N . PHE A 1 159 ? -12.092 -18.950 10.642 1.00 88.38 159 PHE A N 1
ATOM 1238 C CA . PHE A 1 159 ? -13.479 -19.366 10.409 1.00 88.38 159 PHE A CA 1
ATOM 1239 C C . PHE A 1 159 ? -14.130 -19.962 11.659 1.00 88.38 159 PHE A C 1
ATOM 1241 O O . PHE A 1 159 ? -15.274 -19.640 11.958 1.00 88.38 159 PHE A O 1
ATOM 1248 N N . ALA A 1 160 ? -13.405 -20.795 12.410 1.00 89.25 160 ALA A N 1
ATOM 1249 C CA . ALA A 1 160 ? -13.911 -21.390 13.647 1.00 89.25 160 ALA A CA 1
ATOM 1250 C C . ALA A 1 160 ? -14.208 -20.339 14.733 1.00 89.25 160 ALA A C 1
ATOM 1252 O O . ALA A 1 160 ? -15.080 -20.554 15.569 1.00 89.25 160 ALA A O 1
ATOM 1253 N N . ALA A 1 161 ? -13.505 -19.205 14.703 1.00 88.81 161 ALA A N 1
ATOM 1254 C CA . ALA A 1 161 ? -13.713 -18.064 15.590 1.00 88.81 161 ALA A CA 1
ATOM 1255 C C . ALA A 1 161 ? -14.765 -17.057 15.077 1.00 88.81 161 ALA A C 1
ATOM 1257 O O . ALA A 1 161 ? -14.822 -15.942 15.589 1.00 88.81 161 ALA A O 1
ATOM 1258 N N . ASP A 1 162 ? -15.557 -17.414 14.058 1.00 86.00 162 ASP A N 1
ATOM 1259 C CA . ASP A 1 162 ? -16.571 -16.551 13.422 1.00 86.00 162 ASP A CA 1
ATOM 1260 C C . ASP A 1 162 ? -16.000 -15.253 12.804 1.00 86.00 162 ASP A C 1
ATOM 1262 O O . ASP A 1 162 ? -16.689 -14.263 12.570 1.00 86.00 162 ASP A O 1
ATOM 1266 N N . MET A 1 163 ? -14.703 -15.248 12.477 1.00 88.81 163 MET A N 1
ATOM 1267 C CA . MET A 1 163 ? -14.003 -14.110 11.870 1.00 88.81 163 MET A CA 1
ATOM 1268 C C . MET A 1 163 ? -13.895 -14.273 10.348 1.00 88.81 163 MET A C 1
ATOM 1270 O O . MET A 1 163 ? -12.816 -14.143 9.758 1.00 88.81 163 MET A O 1
ATOM 1274 N N . ALA A 1 164 ? -15.022 -14.555 9.687 1.00 90.00 164 ALA A N 1
ATOM 1275 C CA . ALA A 1 164 ? -15.063 -14.851 8.251 1.00 90.00 164 ALA A CA 1
ATOM 1276 C C . ALA A 1 164 ? -14.478 -13.718 7.384 1.00 90.00 164 ALA A C 1
ATOM 1278 O O . ALA A 1 164 ? -13.733 -13.979 6.438 1.00 90.00 164 ALA A O 1
ATOM 1279 N N . HIS A 1 165 ? -14.734 -12.453 7.740 1.00 89.69 165 HIS A N 1
ATOM 1280 C CA . HIS A 1 165 ? -14.171 -11.296 7.034 1.00 89.69 165 HIS A CA 1
ATOM 1281 C C . HIS A 1 165 ? -12.641 -11.227 7.131 1.00 89.69 165 HIS A C 1
ATOM 1283 O O . HIS A 1 165 ? -11.975 -10.905 6.150 1.00 89.69 165 HIS A O 1
ATOM 1289 N N . ALA A 1 166 ? -12.064 -11.596 8.277 1.00 89.88 166 ALA A N 1
ATOM 1290 C CA . ALA A 1 166 ? -10.617 -11.630 8.460 1.00 89.88 166 ALA A CA 1
ATOM 1291 C C . ALA A 1 166 ? -9.964 -12.753 7.636 1.00 89.88 166 ALA A C 1
ATOM 1293 O O . ALA A 1 166 ? -8.935 -12.538 6.991 1.00 89.88 166 ALA A O 1
ATOM 1294 N N . ALA A 1 167 ? -10.590 -13.933 7.591 1.00 91.56 167 ALA A N 1
ATOM 1295 C CA . ALA A 1 167 ? -10.156 -15.018 6.712 1.00 91.56 167 ALA A CA 1
ATOM 1296 C C . ALA A 1 167 ? -10.213 -14.601 5.232 1.00 91.56 167 ALA A C 1
ATOM 1298 O O . ALA A 1 167 ? -9.274 -14.853 4.476 1.00 91.56 167 ALA A O 1
ATOM 1299 N N . LEU A 1 168 ? -11.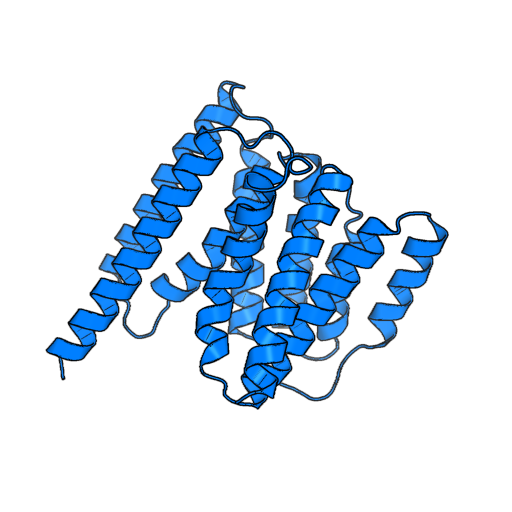271 -13.896 4.826 1.00 92.56 168 LEU A N 1
ATOM 1300 C CA . LEU A 1 168 ? -11.434 -13.388 3.466 1.00 92.56 168 LEU A CA 1
ATOM 1301 C C . LEU A 1 168 ? -10.382 -12.322 3.109 1.00 92.56 168 LEU A C 1
ATOM 1303 O O . LEU A 1 168 ? -9.790 -12.400 2.032 1.00 92.56 168 LEU A O 1
ATOM 1307 N N . ILE A 1 169 ? -10.060 -11.386 4.008 1.00 93.00 169 ILE A N 1
ATOM 1308 C CA . ILE A 1 169 ? -8.949 -10.429 3.819 1.00 93.00 169 ILE A CA 1
ATOM 1309 C C . ILE A 1 169 ? -7.637 -11.182 3.578 1.00 93.00 169 ILE A C 1
ATOM 1311 O O . ILE A 1 169 ? -6.910 -10.905 2.628 1.00 93.00 169 ILE A O 1
ATOM 1315 N N . SER A 1 170 ? -7.359 -12.194 4.394 1.00 92.62 170 SER A N 1
ATOM 1316 C CA . SER A 1 170 ? -6.156 -13.007 4.248 1.00 92.62 170 SER A CA 1
ATOM 1317 C C . SER A 1 170 ? -6.071 -13.702 2.883 1.00 92.62 170 SER A C 1
ATOM 1319 O O . SER A 1 170 ? -5.071 -13.586 2.169 1.00 92.62 170 SER A O 1
ATOM 1321 N N . LEU A 1 171 ? -7.153 -14.377 2.483 1.00 93.00 171 LEU A N 1
ATOM 1322 C CA . LEU A 1 171 ? -7.235 -15.107 1.219 1.00 93.00 171 LEU A CA 1
ATOM 1323 C C . LEU A 1 171 ? -7.166 -14.178 0.005 1.00 93.00 171 LEU A C 1
ATOM 1325 O O . LEU A 1 171 ? -6.493 -14.511 -0.969 1.00 93.00 171 LEU A O 1
ATOM 1329 N N . THR A 1 172 ? -7.815 -13.012 0.055 1.00 94.06 172 THR A N 1
ATOM 1330 C CA . THR A 1 172 ? -7.755 -12.023 -1.035 1.00 94.06 172 THR A CA 1
ATOM 1331 C C . THR A 1 172 ? -6.338 -11.499 -1.229 1.00 94.06 172 THR A C 1
ATOM 1333 O O . THR A 1 172 ? -5.869 -11.440 -2.364 1.00 94.06 172 THR A O 1
ATOM 1336 N N . ILE A 1 173 ? -5.615 -11.202 -0.146 1.00 92.81 173 ILE A N 1
ATOM 1337 C CA . ILE A 1 173 ? -4.221 -10.752 -0.219 1.00 92.81 173 ILE A CA 1
ATOM 1338 C C . ILE A 1 173 ? -3.321 -11.862 -0.790 1.00 92.81 173 ILE A C 1
ATOM 1340 O O . ILE A 1 173 ? -2.560 -11.601 -1.725 1.00 92.81 173 ILE A O 1
ATOM 1344 N N . VAL A 1 174 ? -3.451 -13.112 -0.323 1.00 93.00 174 VAL A N 1
ATOM 1345 C CA . VAL A 1 174 ? -2.707 -14.254 -0.899 1.00 93.00 174 VAL A CA 1
ATOM 1346 C C . VAL A 1 174 ? -3.023 -14.429 -2.388 1.00 93.00 174 VAL A C 1
ATOM 1348 O O . VAL A 1 174 ? -2.108 -14.598 -3.192 1.00 93.00 174 VAL A O 1
ATOM 1351 N N . ALA A 1 175 ? -4.294 -14.344 -2.782 1.00 92.06 175 ALA A N 1
ATOM 1352 C CA . ALA A 1 175 ? -4.715 -14.483 -4.175 1.00 92.06 175 ALA A CA 1
ATOM 1353 C C . ALA A 1 175 ? -4.181 -13.350 -5.070 1.00 92.06 175 ALA A C 1
ATOM 1355 O O . ALA A 1 175 ? -3.745 -13.611 -6.197 1.00 92.06 175 ALA A O 1
ATOM 1356 N N . ILE A 1 176 ? -4.149 -12.107 -4.570 1.00 92.62 176 ILE A N 1
ATOM 1357 C CA . ILE A 1 176 ? -3.503 -10.975 -5.252 1.00 92.62 176 ILE A CA 1
ATOM 1358 C C . ILE A 1 176 ? -2.018 -11.277 -5.452 1.00 92.62 176 ILE A C 1
ATOM 1360 O O . ILE A 1 176 ? -1.514 -11.157 -6.567 1.00 92.62 176 ILE A O 1
ATOM 1364 N N . MET A 1 177 ? -1.321 -11.720 -4.408 1.00 90.00 177 MET A N 1
ATOM 1365 C CA . MET A 1 177 ? 0.119 -11.985 -4.458 1.00 90.00 177 MET A CA 1
ATOM 1366 C C . MET A 1 177 ? 0.469 -13.148 -5.389 1.00 90.00 177 MET A C 1
ATOM 1368 O O . MET A 1 177 ? 1.388 -13.020 -6.196 1.00 90.00 177 MET A O 1
ATOM 1372 N N . ALA A 1 178 ? -0.303 -14.235 -5.362 1.00 89.50 178 ALA A N 1
ATOM 1373 C CA . ALA A 1 178 ? -0.157 -15.349 -6.296 1.00 89.50 178 ALA A CA 1
ATOM 1374 C C . ALA A 1 178 ? -0.380 -14.909 -7.755 1.00 89.50 178 ALA A C 1
ATOM 1376 O O . ALA A 1 178 ? 0.373 -15.291 -8.654 1.00 89.50 178 ALA A O 1
ATOM 1377 N N . SER A 1 179 ? -1.378 -14.053 -7.995 1.00 89.69 179 SER A N 1
ATOM 1378 C CA . SER A 1 179 ? -1.658 -13.505 -9.327 1.00 89.69 179 SER A CA 1
ATOM 1379 C C . SER A 1 179 ? -0.533 -12.589 -9.814 1.00 89.69 179 SER A C 1
ATOM 1381 O O . SER A 1 179 ? -0.091 -12.710 -10.957 1.00 89.69 179 SER A O 1
ATOM 1383 N N . LEU A 1 180 ? -0.025 -11.707 -8.947 1.00 88.38 180 LEU A N 1
ATOM 1384 C CA . LEU A 1 180 ? 1.109 -10.833 -9.256 1.00 88.38 180 LEU A CA 1
ATOM 1385 C C . LEU A 1 180 ? 2.372 -11.645 -9.556 1.00 88.38 180 LEU A C 1
ATOM 1387 O O . LEU A 1 180 ? 3.057 -11.355 -10.535 1.00 88.38 180 LEU A O 1
ATOM 1391 N N . GLU A 1 181 ? 2.657 -12.695 -8.783 1.00 88.06 181 GLU A N 1
ATOM 1392 C CA . GLU A 1 181 ? 3.798 -13.577 -9.040 1.00 88.06 181 GLU A CA 1
ATOM 1393 C C . GLU A 1 181 ? 3.701 -14.243 -10.415 1.00 88.06 181 GLU A C 1
ATOM 1395 O O . GLU A 1 181 ? 4.670 -14.221 -11.179 1.00 88.06 181 GLU A O 1
ATOM 1400 N N . HIS A 1 182 ? 2.529 -14.765 -10.773 1.00 86.50 182 HIS A N 1
ATOM 1401 C CA . HIS A 1 182 ? 2.314 -15.336 -12.099 1.00 86.50 182 HIS A CA 1
ATOM 1402 C C . HIS A 1 182 ? 2.551 -14.297 -13.211 1.00 86.50 182 HIS A C 1
ATOM 1404 O O . HIS A 1 182 ? 3.159 -14.592 -14.241 1.00 86.50 182 HIS A O 1
ATOM 1410 N N . MET A 1 183 ? 2.126 -13.049 -13.006 1.00 85.50 183 MET A N 1
ATOM 1411 C CA . MET A 1 183 ? 2.337 -11.968 -13.973 1.00 85.50 183 MET A CA 1
ATOM 1412 C C . MET A 1 183 ? 3.802 -11.543 -14.103 1.00 85.50 183 MET A C 1
ATOM 1414 O O . MET A 1 183 ? 4.231 -11.200 -15.210 1.00 85.50 183 MET A O 1
ATOM 1418 N N . VAL A 1 184 ? 4.576 -11.600 -13.014 1.00 86.62 184 VAL A N 1
ATOM 1419 C CA . VAL A 1 184 ? 6.033 -11.395 -13.045 1.00 86.62 184 VAL A CA 1
ATOM 1420 C C . VAL A 1 184 ? 6.703 -12.511 -13.849 1.00 86.62 184 VAL A C 1
ATOM 1422 O O . VAL A 1 184 ? 7.511 -12.221 -14.732 1.00 86.62 184 VAL A O 1
ATOM 1425 N N . GLN A 1 185 ? 6.337 -13.774 -13.605 1.00 84.81 185 GLN A N 1
ATOM 1426 C CA . GLN A 1 185 ? 6.873 -14.925 -14.346 1.00 84.81 185 GLN A CA 1
ATOM 1427 C C . GLN A 1 185 ? 6.542 -14.841 -15.843 1.00 84.81 185 GLN A C 1
ATOM 1429 O O . GLN A 1 185 ? 7.405 -15.082 -16.686 1.00 84.81 185 GLN A O 1
ATOM 1434 N N . ALA A 1 186 ? 5.331 -14.393 -16.179 1.00 85.06 186 ALA A N 1
ATOM 1435 C CA . ALA A 1 186 ? 4.891 -14.156 -17.552 1.00 85.06 186 ALA A CA 1
ATOM 1436 C C . ALA A 1 186 ? 5.460 -12.866 -18.188 1.00 85.06 186 ALA A C 1
ATOM 1438 O O . ALA A 1 186 ? 5.096 -12.542 -19.320 1.00 85.06 186 ALA A O 1
ATOM 1439 N N . ARG A 1 187 ? 6.313 -12.106 -17.477 1.00 82.06 187 ARG A N 1
ATOM 1440 C CA . ARG A 1 187 ? 6.886 -10.809 -17.905 1.00 82.06 187 ARG A CA 1
ATOM 1441 C C . ARG A 1 187 ? 5.835 -9.842 -18.463 1.00 82.06 187 ARG A C 1
ATOM 1443 O O . ARG A 1 187 ? 6.055 -9.141 -19.453 1.00 82.06 187 ARG A O 1
ATOM 1450 N N . SER A 1 188 ? 4.666 -9.816 -17.833 1.00 82.56 188 SER A N 1
ATOM 1451 C CA . SER A 1 188 ? 3.524 -9.051 -18.319 1.00 82.56 188 SER A CA 1
ATOM 1452 C C . SER A 1 188 ? 3.723 -7.545 -18.122 1.00 82.56 188 SER A C 1
ATOM 1454 O O . SER A 1 188 ? 4.002 -7.081 -17.016 1.00 82.56 188 SER A O 1
ATOM 1456 N N . LYS A 1 189 ? 3.487 -6.751 -19.176 1.00 81.38 189 LYS A N 1
ATOM 1457 C CA . LYS A 1 189 ? 3.486 -5.275 -19.097 1.00 81.38 189 LYS A CA 1
ATOM 1458 C C . LYS A 1 189 ? 2.406 -4.739 -18.141 1.00 81.38 189 LYS A C 1
ATOM 1460 O O . LYS A 1 189 ? 2.584 -3.671 -17.560 1.00 81.38 189 LYS A O 1
ATOM 1465 N N . TRP A 1 190 ? 1.331 -5.506 -17.934 1.00 82.69 190 TRP A N 1
ATOM 1466 C CA . TRP A 1 190 ? 0.206 -5.169 -17.055 1.00 82.69 190 TRP A CA 1
ATOM 1467 C C . TRP A 1 190 ? 0.594 -5.070 -15.577 1.00 82.69 190 TRP A C 1
ATOM 1469 O O . TRP A 1 190 ? -0.063 -4.352 -14.834 1.00 82.69 190 TRP A O 1
ATOM 1479 N N . LEU A 1 191 ? 1.698 -5.704 -15.163 1.00 83.88 191 LEU A N 1
ATOM 1480 C CA . LEU A 1 191 ? 2.181 -5.649 -13.781 1.00 83.88 191 LEU A CA 1
ATOM 1481 C C . LEU A 1 191 ? 2.465 -4.211 -13.325 1.00 83.88 191 LEU A C 1
ATOM 1483 O O . LEU A 1 191 ? 2.110 -3.825 -12.213 1.00 83.88 191 LEU A O 1
ATOM 1487 N N . LYS A 1 192 ? 3.087 -3.402 -14.197 1.00 82.31 192 LYS A N 1
ATOM 1488 C CA . LYS A 1 192 ? 3.376 -1.999 -13.880 1.00 82.31 192 LYS A CA 1
ATOM 1489 C C . LYS A 1 192 ? 2.088 -1.211 -13.673 1.00 82.31 192 LYS A C 1
ATOM 1491 O O . LYS A 1 192 ? 2.023 -0.424 -12.742 1.00 82.31 192 LYS A O 1
ATOM 1496 N N . LEU A 1 193 ? 1.078 -1.454 -14.509 1.00 85.81 193 LEU A N 1
ATOM 1497 C CA . LEU A 1 193 ? -0.227 -0.808 -14.396 1.00 85.81 193 LEU A CA 1
ATOM 1498 C C . LEU A 1 193 ? -0.937 -1.223 -13.100 1.00 85.81 193 LEU A C 1
ATOM 1500 O O . LEU A 1 193 ? -1.502 -0.384 -12.410 1.00 85.81 193 LEU A O 1
ATOM 1504 N N . GLN A 1 194 ? -0.831 -2.495 -12.720 1.00 86.38 194 GLN A N 1
ATOM 1505 C CA . GLN A 1 194 ? -1.462 -3.036 -11.515 1.00 86.38 194 GLN A CA 1
ATOM 1506 C C . GLN A 1 194 ? -0.976 -2.381 -10.229 1.00 86.38 194 GLN A C 1
ATOM 1508 O O . GLN A 1 194 ? -1.766 -2.143 -9.327 1.00 86.38 194 GLN A O 1
ATOM 1513 N N . CYS A 1 195 ? 0.312 -2.044 -10.161 1.00 84.94 195 CYS A N 1
ATOM 1514 C CA . CYS A 1 195 ? 0.896 -1.318 -9.032 1.00 84.94 195 CYS A CA 1
ATOM 1515 C C . CYS A 1 195 ? 0.185 0.025 -8.765 1.00 84.94 195 CYS A C 1
ATOM 1517 O O . CYS A 1 195 ? 0.092 0.465 -7.623 1.00 84.94 195 CYS A O 1
ATOM 1519 N N . TRP A 1 196 ? -0.358 0.650 -9.815 1.00 87.44 196 TRP A N 1
ATOM 1520 C CA . TRP A 1 196 ? -1.163 1.865 -9.711 1.00 87.44 196 TRP A CA 1
ATOM 1521 C C . TRP A 1 196 ? -2.627 1.556 -9.431 1.00 87.44 196 TRP A C 1
ATOM 1523 O O . TRP A 1 196 ? -3.245 2.205 -8.587 1.00 87.44 196 TRP A O 1
ATOM 1533 N N . THR A 1 197 ? -3.198 0.579 -10.138 1.00 90.19 197 THR A N 1
ATOM 1534 C CA . THR A 1 197 ? -4.639 0.316 -10.069 1.00 90.19 197 THR A CA 1
ATOM 1535 C C . THR A 1 197 ? -5.063 -0.354 -8.774 1.00 90.19 197 THR A C 1
ATOM 1537 O O . THR A 1 197 ? -6.165 -0.099 -8.315 1.00 90.19 197 THR A O 1
ATOM 1540 N N . LEU A 1 198 ? -4.203 -1.159 -8.147 1.00 92.12 198 LEU A N 1
ATOM 1541 C CA . LEU A 1 198 ? -4.510 -1.860 -6.897 1.00 92.12 198 LEU A CA 1
ATOM 1542 C C . LEU A 1 198 ? -4.856 -0.877 -5.760 1.00 92.12 198 LEU A C 1
ATOM 1544 O O . LEU A 1 198 ? -5.994 -0.918 -5.286 1.00 92.12 198 LEU A O 1
ATOM 1548 N N . PRO A 1 199 ? -3.957 0.047 -5.351 1.00 92.88 199 PRO A N 1
ATOM 1549 C CA . PRO A 1 199 ? -4.280 1.014 -4.301 1.00 92.88 199 PRO A CA 1
ATOM 1550 C C . PRO A 1 199 ? -5.400 1.975 -4.696 1.00 92.88 199 PRO A C 1
ATOM 1552 O O . PRO A 1 199 ? -6.208 2.369 -3.856 1.00 92.88 199 PRO A O 1
ATOM 1555 N N . THR A 1 200 ? -5.459 2.358 -5.976 1.00 93.50 200 THR A N 1
ATOM 1556 C CA . THR A 1 200 ? -6.433 3.352 -6.433 1.00 93.50 200 THR A CA 1
ATOM 1557 C C . THR A 1 200 ? -7.844 2.797 -6.528 1.00 93.50 200 THR A C 1
ATOM 1559 O O . THR A 1 200 ? -8.768 3.449 -6.053 1.00 93.50 200 THR A O 1
ATOM 1562 N N . ALA A 1 201 ? -8.024 1.583 -7.049 1.00 94.19 201 ALA A N 1
ATOM 1563 C CA . ALA A 1 201 ? -9.322 0.918 -7.091 1.00 94.19 201 ALA A CA 1
ATOM 1564 C C . ALA A 1 201 ? -9.824 0.565 -5.686 1.00 94.19 201 ALA A C 1
ATOM 1566 O O . ALA A 1 201 ? -11.005 0.753 -5.399 1.00 94.19 201 ALA A O 1
ATOM 1567 N N . ALA A 1 202 ? -8.930 0.110 -4.798 1.00 93.38 202 ALA A N 1
ATOM 1568 C CA . ALA A 1 202 ? -9.262 -0.164 -3.403 1.00 93.38 202 ALA A CA 1
ATOM 1569 C C . ALA A 1 202 ? -9.853 1.079 -2.718 1.00 93.38 202 ALA A C 1
ATOM 1571 O O . ALA A 1 202 ? -10.982 1.029 -2.229 1.00 93.38 202 ALA A O 1
ATOM 1572 N N . PHE A 1 203 ? -9.150 2.216 -2.758 1.00 94.12 203 PHE A N 1
ATOM 1573 C CA . PHE A 1 203 ? -9.636 3.455 -2.147 1.00 94.12 203 PHE A CA 1
ATOM 1574 C C . PHE A 1 203 ? -10.860 4.039 -2.867 1.00 94.12 203 PHE A C 1
ATOM 1576 O O . PHE A 1 203 ? -11.835 4.405 -2.216 1.00 94.12 203 PHE A O 1
ATOM 1583 N N . ALA A 1 204 ? -10.864 4.073 -4.204 1.00 92.81 204 ALA A N 1
ATOM 1584 C CA . ALA A 1 204 ? -11.999 4.581 -4.976 1.00 92.81 204 ALA A CA 1
ATOM 1585 C C . ALA A 1 204 ? -13.290 3.801 -4.690 1.00 92.81 204 ALA A C 1
ATOM 1587 O O . ALA A 1 204 ? -14.367 4.392 -4.664 1.00 92.81 204 ALA A O 1
ATOM 1588 N N . SER A 1 205 ? -13.195 2.496 -4.412 1.00 92.12 205 SER A N 1
ATOM 1589 C CA . SER A 1 205 ? -14.361 1.702 -4.022 1.00 92.12 205 SER A CA 1
ATOM 1590 C C . SER A 1 205 ? -14.974 2.150 -2.694 1.00 92.12 205 SER A C 1
ATOM 1592 O O . SER A 1 205 ? -16.193 2.161 -2.568 1.00 92.12 205 SER A O 1
ATOM 1594 N N . LEU A 1 206 ? -14.161 2.577 -1.722 1.00 90.69 206 LEU A N 1
ATOM 1595 C CA . LEU A 1 206 ? -14.664 3.102 -0.449 1.00 90.69 206 LEU A CA 1
ATOM 1596 C C . LEU A 1 206 ? -15.388 4.440 -0.629 1.00 90.69 206 LEU A C 1
ATOM 1598 O O . LEU A 1 206 ? -16.309 4.740 0.114 1.00 90.69 206 LEU A O 1
ATOM 1602 N N . VAL A 1 207 ? -14.989 5.236 -1.623 1.00 89.81 207 VAL A N 1
ATOM 1603 C CA . VAL A 1 207 ? -15.635 6.520 -1.935 1.00 89.81 207 VAL A CA 1
ATOM 1604 C C . VAL A 1 207 ? -16.928 6.318 -2.730 1.00 89.81 207 VAL A C 1
ATOM 1606 O O . VAL A 1 207 ? -17.896 7.046 -2.532 1.00 89.81 207 VAL A O 1
ATOM 1609 N N . ALA A 1 208 ? -16.936 5.362 -3.661 1.00 87.19 208 ALA A N 1
ATOM 1610 C CA . ALA A 1 208 ? -18.036 5.167 -4.602 1.00 87.19 208 ALA A CA 1
ATOM 1611 C C . ALA A 1 208 ? -19.198 4.339 -4.034 1.00 87.19 208 ALA A C 1
ATOM 1613 O O . ALA A 1 208 ? -20.338 4.522 -4.464 1.00 87.19 208 ALA A O 1
ATOM 1614 N N . LEU A 1 209 ? -18.929 3.404 -3.116 1.00 80.50 209 LEU A N 1
ATOM 1615 C CA . LEU A 1 209 ? -19.965 2.536 -2.561 1.00 80.50 209 LEU A CA 1
ATOM 1616 C C . LEU A 1 209 ? -20.645 3.166 -1.334 1.00 80.50 209 LEU A C 1
ATOM 1618 O O . LEU A 1 209 ? -19.951 3.649 -0.445 1.00 80.50 209 LEU A O 1
ATOM 1622 N N . PRO A 1 210 ? -21.985 3.063 -1.209 1.00 62.97 210 PRO A N 1
ATOM 1623 C CA . PRO A 1 210 ? -22.725 3.545 -0.035 1.00 62.97 210 PRO A CA 1
ATOM 1624 C C . PRO A 1 210 ? -22.312 2.870 1.280 1.00 62.97 210 PRO A C 1
ATOM 1626 O O . PRO A 1 210 ? -22.514 3.431 2.352 1.00 62.97 210 PRO A O 1
ATOM 1629 N N . SER A 1 211 ? -21.778 1.648 1.186 1.00 60.44 211 SER A N 1
ATOM 1630 C CA . SER A 1 211 ? -21.283 0.845 2.308 1.00 60.44 211 SER A CA 1
ATOM 1631 C C . SER A 1 211 ? -19.889 1.266 2.777 1.00 60.44 211 SER A C 1
ATOM 1633 O O . SER A 1 211 ? -19.487 0.896 3.877 1.00 60.44 211 SER A O 1
ATOM 1635 N N . GLY A 1 212 ? -19.148 2.005 1.944 1.00 57.03 212 GLY A N 1
ATOM 1636 C CA . GLY A 1 212 ? -17.902 2.635 2.342 1.00 57.03 212 GLY A CA 1
ATOM 1637 C C . GLY A 1 212 ? -18.224 3.727 3.351 1.00 57.03 212 GLY A C 1
ATOM 1638 O O . GLY A 1 212 ? -19.011 4.624 3.045 1.00 57.03 212 GLY A O 1
ATOM 1639 N N . GLY A 1 213 ? -17.686 3.642 4.569 1.00 59.41 213 GLY A N 1
ATOM 1640 C CA . GLY A 1 213 ? -17.889 4.660 5.595 1.00 59.41 213 GLY A CA 1
ATOM 1641 C C . GLY A 1 213 ? -17.645 6.067 5.050 1.00 59.41 213 GLY A C 1
ATOM 1642 O O . GLY A 1 213 ? -16.911 6.253 4.080 1.00 59.41 213 GLY A O 1
ATOM 1643 N N . LYS A 1 214 ? -18.281 7.080 5.657 1.00 69.62 214 LYS A N 1
ATOM 1644 C CA . LYS A 1 214 ? -18.200 8.476 5.193 1.00 69.62 214 LYS A CA 1
ATOM 1645 C C . LYS A 1 214 ? -16.740 8.929 5.092 1.00 69.62 214 LYS A C 1
ATOM 1647 O O . LYS A 1 214 ? -16.142 9.351 6.083 1.00 69.62 214 LYS A O 1
ATOM 1652 N N . VAL A 1 215 ? -16.181 8.861 3.884 1.00 82.06 215 VAL A N 1
ATOM 1653 C CA . VAL A 1 215 ? -14.818 9.305 3.603 1.00 82.06 215 VAL A CA 1
ATOM 1654 C C . VAL A 1 215 ? -14.767 10.803 3.850 1.00 82.06 215 VAL A C 1
ATOM 1656 O O . VAL A 1 215 ? -15.493 11.578 3.227 1.00 82.06 215 VAL A O 1
ATOM 1659 N N . GLN A 1 216 ? -13.919 11.222 4.784 1.00 87.19 216 GLN A N 1
ATOM 1660 C CA . GLN A 1 216 ? -13.774 12.638 5.088 1.00 87.19 216 GLN A CA 1
ATOM 1661 C C . GLN A 1 216 ? -13.157 13.374 3.894 1.00 87.19 216 GLN A C 1
ATOM 1663 O O . GLN A 1 216 ? -12.161 12.921 3.323 1.00 87.19 216 GLN A O 1
ATOM 1668 N N . SER A 1 217 ? -13.705 14.543 3.552 1.00 89.50 217 SER A N 1
ATOM 1669 C CA . SER A 1 217 ? -13.295 15.318 2.372 1.00 89.50 217 SER A CA 1
ATOM 1670 C C . SER A 1 217 ? -11.800 15.637 2.349 1.00 89.50 217 SER A C 1
ATOM 1672 O O . SER A 1 217 ? -11.193 15.649 1.282 1.00 89.50 217 SER A O 1
ATOM 1674 N N . ILE A 1 218 ? -11.189 15.847 3.521 1.00 91.31 218 ILE A N 1
ATOM 1675 C CA . ILE A 1 218 ? -9.751 16.112 3.634 1.00 91.31 218 ILE A CA 1
ATOM 1676 C C . ILE A 1 218 ? -8.897 14.918 3.187 1.00 91.31 218 ILE A C 1
ATOM 1678 O O . ILE A 1 218 ? -7.901 15.108 2.495 1.00 91.31 218 ILE A O 1
ATOM 1682 N N . VAL A 1 219 ? -9.314 13.689 3.512 1.00 93.75 219 VAL A N 1
ATOM 1683 C CA . VAL A 1 219 ? -8.602 12.460 3.124 1.00 93.75 219 VAL A CA 1
ATOM 1684 C C . VAL A 1 219 ? -8.689 12.268 1.614 1.00 93.75 219 VAL A C 1
ATOM 1686 O O . VAL A 1 219 ? -7.673 12.021 0.968 1.00 93.75 219 VAL A O 1
ATOM 1689 N N . LEU A 1 220 ? -9.881 12.452 1.038 1.00 93.44 220 LEU A N 1
ATOM 1690 C CA . LEU A 1 220 ? -10.087 12.378 -0.410 1.00 93.44 220 LEU A CA 1
ATOM 1691 C C . LEU A 1 220 ? -9.255 13.428 -1.158 1.00 93.44 220 LEU A C 1
ATOM 1693 O O . LEU A 1 220 ? -8.605 13.100 -2.149 1.00 93.44 220 LEU A O 1
ATOM 1697 N N . LEU A 1 221 ? -9.254 14.675 -0.679 1.00 94.44 221 LEU A N 1
ATOM 1698 C CA . LEU A 1 221 ? -8.494 15.767 -1.284 1.00 94.44 221 LEU A CA 1
ATOM 1699 C C . LEU A 1 221 ? -6.993 15.469 -1.278 1.00 94.44 221 LEU A C 1
ATOM 1701 O O . LEU A 1 221 ? -6.354 15.528 -2.327 1.00 94.44 221 LEU A O 1
ATOM 1705 N N . VAL A 1 222 ? -6.436 15.115 -0.117 1.00 95.00 222 VAL A N 1
ATOM 1706 C CA . VAL A 1 222 ? -5.011 14.778 0.013 1.00 95.00 222 VAL A CA 1
ATOM 1707 C C . VAL A 1 222 ? -4.650 13.603 -0.892 1.00 95.00 222 VAL A C 1
ATOM 1709 O O . VAL A 1 222 ? -3.651 13.658 -1.610 1.00 95.00 222 VAL A O 1
ATOM 1712 N N . TRP A 1 223 ? -5.484 12.566 -0.916 1.00 95.62 223 TRP A N 1
ATOM 1713 C CA . TRP A 1 223 ? -5.265 11.401 -1.761 1.00 95.62 223 TRP A CA 1
ATOM 1714 C C . TRP A 1 223 ? -5.264 11.752 -3.258 1.00 95.62 223 TRP A C 1
ATOM 1716 O O . TRP A 1 223 ? -4.353 11.337 -3.975 1.00 95.62 223 TRP A O 1
ATOM 1726 N N . LEU A 1 224 ? -6.217 12.568 -3.727 1.00 95.44 224 LEU A N 1
ATOM 1727 C CA . LEU A 1 224 ? -6.272 13.034 -5.119 1.00 95.44 224 LEU A CA 1
ATOM 1728 C C . LEU A 1 224 ? -5.048 13.875 -5.491 1.00 95.44 224 LEU A C 1
ATOM 1730 O O . LEU A 1 224 ? -4.485 13.691 -6.569 1.00 95.44 224 LEU A O 1
ATOM 1734 N N . LEU A 1 225 ? -4.614 14.771 -4.603 1.00 96.50 225 LEU A N 1
ATOM 1735 C CA . LEU A 1 225 ? -3.440 15.615 -4.823 1.00 96.50 225 LEU A CA 1
ATOM 1736 C C . LEU A 1 225 ? -2.151 14.787 -4.900 1.00 96.50 225 LEU A C 1
ATOM 1738 O O . LEU A 1 225 ? -1.320 15.024 -5.779 1.00 96.50 225 LEU A O 1
ATOM 1742 N N . ILE A 1 226 ? -1.998 13.784 -4.029 1.00 95.88 226 ILE A N 1
ATOM 1743 C CA . ILE A 1 226 ? -0.878 12.835 -4.083 1.00 95.88 226 ILE A CA 1
ATOM 1744 C C . ILE A 1 226 ? -0.927 12.030 -5.383 1.00 95.88 226 ILE A C 1
ATOM 1746 O O . ILE A 1 226 ? 0.075 11.974 -6.093 1.00 95.88 226 ILE A O 1
ATOM 1750 N N . LEU A 1 227 ? -2.078 11.459 -5.741 1.00 94.62 227 LEU A N 1
ATOM 1751 C CA . LEU A 1 227 ? -2.231 10.694 -6.979 1.00 94.62 227 LEU A CA 1
ATOM 1752 C C . LEU A 1 227 ? -1.884 11.538 -8.215 1.00 94.62 227 LEU A C 1
ATOM 1754 O O . LEU A 1 227 ? -1.114 11.086 -9.063 1.00 94.62 227 LEU A O 1
ATOM 1758 N N . ALA A 1 228 ? -2.400 12.767 -8.295 1.00 95.06 228 ALA A N 1
ATOM 1759 C CA . ALA A 1 228 ? -2.110 13.693 -9.385 1.00 95.06 228 ALA A CA 1
ATOM 1760 C C . ALA A 1 228 ? -0.614 14.032 -9.458 1.00 95.06 228 ALA A C 1
ATOM 1762 O O . ALA A 1 228 ? -0.031 14.002 -10.539 1.00 95.06 228 ALA A O 1
ATOM 1763 N N . SER A 1 229 ? 0.030 14.287 -8.316 1.00 94.56 229 SER A N 1
ATOM 1764 C CA . SER A 1 229 ? 1.470 14.562 -8.250 1.00 94.56 229 SER A CA 1
ATOM 1765 C C . SER A 1 229 ? 2.311 13.382 -8.747 1.00 94.56 229 SER A C 1
ATOM 1767 O O . SER A 1 229 ? 3.213 13.565 -9.569 1.00 94.56 229 SER A O 1
ATOM 1769 N N . ILE A 1 230 ? 1.991 12.157 -8.314 1.00 94.06 230 ILE A N 1
ATOM 1770 C CA . ILE A 1 230 ? 2.701 10.947 -8.750 1.00 94.06 230 ILE A CA 1
ATOM 1771 C C . ILE A 1 230 ? 2.504 10.743 -10.258 1.00 94.06 230 ILE A C 1
ATOM 1773 O O . ILE A 1 230 ? 3.469 10.455 -10.966 1.00 94.06 230 ILE A O 1
ATOM 1777 N N . TRP A 1 231 ? 1.281 10.930 -10.764 1.00 93.00 231 TRP A N 1
ATOM 1778 C CA . TRP A 1 231 ? 0.963 10.770 -12.185 1.00 93.00 231 TRP A CA 1
ATOM 1779 C C . TRP A 1 231 ? 1.690 11.789 -13.066 1.00 93.00 231 TRP A C 1
ATOM 1781 O O . TRP A 1 231 ? 2.339 11.406 -14.039 1.00 93.00 231 TRP A O 1
ATOM 1791 N N . MET A 1 232 ? 1.672 13.067 -12.678 1.00 93.56 232 MET A N 1
ATOM 1792 C CA . MET A 1 232 ? 2.420 14.126 -13.362 1.00 93.56 232 MET A CA 1
ATOM 1793 C C . MET A 1 232 ? 3.925 13.853 -13.347 1.00 93.56 232 MET A C 1
ATOM 1795 O O . MET A 1 232 ? 4.595 14.036 -14.360 1.00 93.56 232 MET A O 1
ATOM 1799 N N . THR A 1 233 ? 4.460 13.365 -12.225 1.00 93.69 233 THR A N 1
ATOM 1800 C CA . THR A 1 233 ? 5.879 13.008 -12.123 1.00 93.69 233 THR A CA 1
ATOM 1801 C C . THR A 1 233 ? 6.234 11.857 -13.065 1.00 93.69 233 THR A C 1
ATOM 1803 O O . THR A 1 233 ? 7.215 11.963 -13.798 1.00 93.69 233 THR A O 1
ATOM 1806 N N . ASP A 1 234 ? 5.452 10.771 -13.087 1.00 91.62 234 ASP A N 1
ATOM 1807 C CA . ASP A 1 234 ? 5.704 9.641 -13.997 1.00 91.62 234 ASP A CA 1
ATOM 1808 C C . ASP A 1 234 ? 5.621 10.074 -15.467 1.00 91.62 234 ASP A C 1
ATOM 1810 O O . ASP A 1 234 ? 6.443 9.647 -16.275 1.00 91.62 234 ASP A O 1
ATOM 1814 N N . TYR A 1 235 ? 4.679 10.959 -15.808 1.00 91.06 235 TYR A N 1
ATOM 1815 C CA . TYR A 1 235 ? 4.563 11.524 -17.152 1.00 91.06 235 TYR A CA 1
ATOM 1816 C C . TYR A 1 235 ? 5.800 12.343 -17.544 1.00 91.06 235 TYR A C 1
ATOM 1818 O O . TYR A 1 235 ? 6.413 12.067 -18.572 1.00 91.06 235 TYR A O 1
ATOM 1826 N N . ILE A 1 236 ? 6.225 13.293 -16.703 1.00 91.69 236 ILE A N 1
ATOM 1827 C CA . ILE A 1 236 ? 7.411 14.130 -16.961 1.00 91.69 236 ILE A CA 1
ATOM 1828 C C . ILE A 1 236 ? 8.671 13.268 -17.102 1.00 91.69 236 ILE A C 1
ATOM 1830 O O . ILE A 1 236 ? 9.482 13.498 -17.996 1.00 91.69 236 ILE A O 1
ATOM 1834 N N . LEU A 1 237 ? 8.834 12.253 -16.247 1.00 90.88 237 LEU A N 1
ATOM 1835 C CA . LEU A 1 237 ? 9.976 11.340 -16.317 1.00 90.88 237 LEU A CA 1
ATOM 1836 C C . LEU A 1 237 ? 10.010 10.529 -17.617 1.00 90.88 237 LEU A C 1
ATOM 1838 O O . LEU A 1 237 ? 11.097 10.221 -18.096 1.00 90.88 237 LEU A O 1
ATOM 1842 N N . ARG A 1 238 ? 8.851 10.171 -18.179 1.00 88.69 238 ARG A N 1
ATOM 1843 C CA . ARG A 1 238 ? 8.769 9.475 -19.473 1.00 88.69 238 ARG A CA 1
ATOM 1844 C C . ARG A 1 238 ? 9.111 10.398 -20.630 1.00 88.69 238 ARG A C 1
ATOM 1846 O O . ARG A 1 238 ? 9.935 10.033 -21.453 1.00 88.69 238 ARG A O 1
ATOM 1853 N N . VAL A 1 239 ? 8.542 11.601 -20.643 1.00 89.88 239 VAL A N 1
ATOM 1854 C CA . VAL A 1 239 ? 8.808 12.594 -21.693 1.00 89.88 239 VAL A CA 1
ATOM 1855 C C . VAL A 1 239 ? 10.291 12.974 -21.728 1.00 89.88 239 VAL A C 1
ATOM 1857 O O . VAL A 1 239 ? 10.882 13.045 -22.797 1.00 89.88 239 VAL A O 1
ATOM 1860 N N . ASN A 1 240 ? 10.928 13.158 -20.568 1.00 87.44 240 ASN A N 1
ATOM 1861 C CA . ASN A 1 240 ? 12.360 13.466 -20.514 1.00 87.44 240 ASN A CA 1
ATOM 1862 C C . ASN A 1 240 ? 13.255 12.312 -20.995 1.00 87.44 240 ASN A C 1
ATOM 1864 O O . ASN A 1 240 ? 14.338 12.575 -21.504 1.00 87.44 240 ASN A O 1
ATOM 1868 N N . GLU A 1 241 ? 12.835 11.057 -20.810 1.00 85.19 241 GLU A N 1
ATOM 1869 C CA . GLU A 1 241 ? 13.552 9.893 -21.350 1.00 85.19 241 GLU A CA 1
ATOM 1870 C C . GLU A 1 241 ? 13.436 9.860 -22.880 1.00 85.19 241 GLU A C 1
ATOM 1872 O O . GLU A 1 241 ? 14.445 9.697 -23.551 1.00 85.19 241 GLU A O 1
ATOM 1877 N N . GLU A 1 242 ? 12.242 10.116 -23.424 1.00 83.75 242 GLU A N 1
ATOM 1878 C CA . GLU A 1 242 ? 11.989 10.156 -24.874 1.00 83.75 242 GLU A CA 1
ATOM 1879 C C . GLU A 1 242 ? 12.715 11.306 -25.593 1.00 83.75 242 GLU A C 1
ATOM 1881 O O . GLU A 1 242 ? 13.091 11.154 -26.746 1.00 83.75 242 GLU A O 1
ATOM 1886 N N . ILE A 1 243 ? 12.911 12.454 -24.934 1.00 79.06 243 ILE A N 1
ATOM 1887 C CA . ILE A 1 243 ? 13.656 13.600 -25.495 1.00 79.06 243 ILE A CA 1
ATOM 1888 C C . ILE A 1 243 ? 15.179 13.400 -25.387 1.00 79.06 243 ILE A C 1
ATOM 1890 O O . ILE A 1 243 ? 15.942 14.043 -26.107 1.00 79.06 243 ILE A O 1
ATOM 1894 N N . GLY A 1 244 ? 15.630 12.572 -24.441 1.00 68.19 244 GLY A N 1
ATOM 1895 C CA . GLY A 1 244 ? 17.048 12.314 -24.188 1.00 68.19 244 GLY A CA 1
ATOM 1896 C C . GLY A 1 244 ? 17.670 11.215 -25.057 1.00 68.19 244 GLY A C 1
ATOM 1897 O O . GLY A 1 244 ? 18.898 11.099 -25.048 1.00 68.19 244 GLY A O 1
ATOM 1898 N N . GLU A 1 245 ? 16.853 10.422 -25.759 1.00 52.69 245 GLU A N 1
ATOM 1899 C CA . GLU A 1 245 ? 17.258 9.468 -26.811 1.00 52.69 245 GLU A CA 1
ATOM 1900 C C . GLU A 1 245 ? 17.294 10.136 -28.195 1.00 52.69 245 GLU A C 1
ATOM 1902 O O . GLU A 1 245 ? 18.211 9.785 -28.976 1.00 52.69 245 GLU A O 1
#

pLDDT: mean 88.92, std 7.66, range [52.69, 96.56]

Secondary structure (DSSP, 8-state):
-HHHHHHHHHHHHHHHHHHHHHHHTTT---HHHHHHHHHHHHTT-HHHHHHHHHHHHHHHHHGGGB-HHHHHHGGGHHHHHHHHTSTT--HHHHHHHHHHHHHHHHHHHHHHHTTSSSB-HHHHHHHHHHHHHHHHHHHTPPP-S---THHHHTHHHHHHTT-HHHHHHHHHHHHHHHHHHHHHHTT-THHHHHHHHHHHHHHHHHHHSTTS----HHHHHHHHHHHHHHHHHHHHHHHHHHHH-

Organism: NCBI:txid1481914